Protein AF-A0A7S3NVJ6-F1 (afdb_monomer_l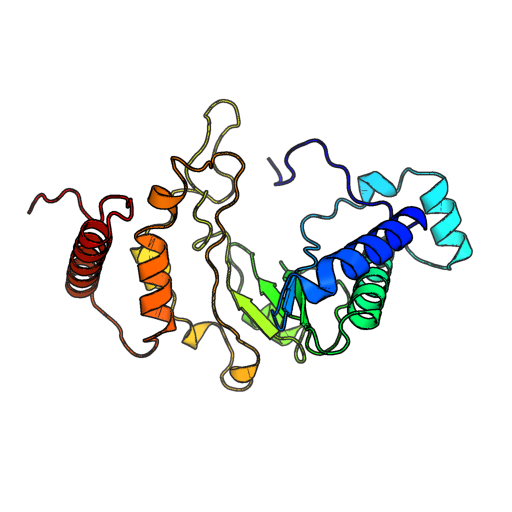ite)

pLDDT: mean 90.13, std 11.15, range [31.52, 98.56]

Foldseek 3Di:
DPPDDPPDDDDALLDCVSLVVLLVVLVVCVPVDPDLADEPELPDDDLVVRPPDPSNVVSCVVVVHDSLCSSLSSQVSSVVSNCVSVVRRAYEYEDDPDPHDDDFAHEYEYAAAPDACQVVCVSRVRYAYAYEYLLAQALQAQDDDPVVPHGPNHHGHALVSLLPDQVVVRYDPVRVVRYPFYDRDYDPPPDDPVCVLASCPPSVVSRVCCRVCSVDDDDPVRSLVVSVVVVVVCVVVVRDYHDSDPPDD

InterPro domains:
  IPR015883 Beta-hexosaminidase, catalytic domain [PF00728] (9-214)
  IPR017853 Glycoside hydrolase superfamily [SSF51445] (6-249)
  IPR025705 Beta-hexosaminidase [PR00738] (11-29)
  IPR025705 Beta-hexosaminidase [PR00738] (33-46)
  IPR025705 Beta-hexosaminidase [PR00738] (179-195)
  IPR025705 Beta-hexosaminidase [PR00738] (196-213)
  IPR025705 Beta-hexosaminidase [PTHR22600] (9-249)

Organism: Euplotes crassus (NCBI:txid5936)

Radius of gyration: 20.71 Å; chains: 1; bounding box: 48×40×61 Å

Sequence (249 aa):
ARGGAPPYAPVNPADERTYNFFTKYFSDLKDAFESDYWHLGGDEVSIGCVSGLKSTSKFLSEHNLQLNNLQDYYIGRERKILHGFRPDVRAGYWWRGNNNKYGEGDILQYWGGGGSVKRAMDSHPTNYFIYSPSGTYYLDCGYVNQYFGGSWCGGIHSWRDIYNIDPRTLHNPDKKEFFMGGELPLWSEMNNEFNMPLKLFPRGGALSFRYWNPEVNLNEAQLMEMMVKYQNRLKMYDIPSSRVTNRYC

Structure (mmCIF, N/CA/C/O backbone):
data_AF-A0A7S3NVJ6-F1
#
_entry.id   AF-A0A7S3NVJ6-F1
#
loop_
_atom_site.group_PDB
_atom_site.id
_atom_site.type_symbol
_atom_site.label_atom_id
_atom_site.label_alt_id
_atom_site.label_comp_id
_atom_site.label_asym_id
_atom_site.label_entity_id
_atom_site.label_seq_id
_atom_site.pdbx_PDB_ins_code
_atom_site.Cartn_x
_atom_site.Cartn_y
_atom_site.Cartn_z
_atom_site.occupancy
_atom_site.B_iso_or_equiv
_atom_site.auth_seq_id
_atom_site.auth_comp_id
_atom_site.auth_asym_id
_atom_site.auth_atom_id
_atom_site.pdbx_PDB_model_num
ATOM 1 N N . ALA A 1 1 ? -3.001 20.990 -2.069 1.00 31.52 1 ALA A N 1
ATOM 2 C CA . ALA A 1 1 ? -4.124 20.114 -1.695 1.00 31.52 1 ALA A CA 1
ATOM 3 C C . ALA A 1 1 ? -3.574 19.010 -0.797 1.00 31.52 1 ALA A C 1
ATOM 5 O O . ALA A 1 1 ? -2.596 18.388 -1.187 1.00 31.52 1 ALA A O 1
ATOM 6 N N . ARG A 1 2 ? -4.083 18.856 0.433 1.00 38.38 2 ARG A N 1
ATOM 7 C CA . ARG A 1 2 ? -3.811 17.661 1.256 1.00 38.38 2 ARG A CA 1
ATOM 8 C C . ARG A 1 2 ? -4.748 16.549 0.757 1.00 38.38 2 ARG A C 1
ATOM 10 O O . ARG A 1 2 ? -5.860 16.871 0.355 1.00 38.38 2 ARG A O 1
ATOM 17 N N . GLY A 1 3 ? -4.260 15.313 0.726 1.00 43.41 3 GLY A N 1
ATOM 18 C CA . GLY A 1 3 ? -4.656 14.220 -0.173 1.00 43.41 3 GLY A CA 1
ATOM 19 C C . GLY A 1 3 ? -6.068 13.643 -0.097 1.00 43.41 3 GLY A C 1
ATOM 20 O O . GLY A 1 3 ? -6.370 12.788 -0.915 1.00 43.41 3 GLY A O 1
ATOM 21 N N . GLY A 1 4 ? -6.975 14.117 0.759 1.00 54.22 4 GLY A N 1
ATOM 22 C CA . GLY A 1 4 ? -8.336 13.585 0.710 1.00 54.22 4 GLY A CA 1
ATOM 23 C C . GLY A 1 4 ? -9.122 14.198 -0.445 1.00 54.22 4 GLY A C 1
ATOM 24 O O . GLY A 1 4 ? -9.390 15.404 -0.464 1.00 54.22 4 GLY A O 1
ATOM 25 N N . ALA A 1 5 ? -9.493 13.384 -1.426 1.00 54.03 5 ALA A N 1
ATOM 26 C CA . ALA A 1 5 ? -10.473 13.780 -2.424 1.00 54.03 5 ALA A CA 1
ATOM 27 C C . ALA A 1 5 ? -11.847 13.940 -1.733 1.00 54.03 5 ALA A C 1
ATOM 29 O O . ALA A 1 5 ? -12.293 13.021 -1.046 1.00 54.03 5 ALA A O 1
ATOM 30 N N . PRO A 1 6 ? -12.526 15.096 -1.842 1.00 57.28 6 PRO A N 1
ATOM 31 C CA . PRO A 1 6 ? -13.857 15.263 -1.273 1.00 57.28 6 PRO A CA 1
ATOM 32 C C . PRO A 1 6 ? -14.894 14.353 -1.964 1.00 57.28 6 PRO A C 1
ATOM 34 O O . PRO A 1 6 ? -14.784 14.118 -3.169 1.00 57.28 6 PRO A O 1
ATOM 37 N N . PRO A 1 7 ? -15.946 13.916 -1.240 1.00 56.97 7 PRO A N 1
ATOM 38 C CA . PRO A 1 7 ? -16.268 14.276 0.144 1.00 56.97 7 PRO A CA 1
ATOM 39 C C . PRO A 1 7 ? -15.502 13.455 1.200 1.00 56.97 7 PRO A C 1
ATOM 41 O O . PRO A 1 7 ? -15.432 12.232 1.139 1.00 56.97 7 PRO A O 1
ATOM 44 N N . TYR A 1 8 ? -14.994 14.147 2.227 1.00 65.69 8 TYR A N 1
ATOM 45 C CA . TYR A 1 8 ? -14.376 13.535 3.407 1.00 65.69 8 TYR A CA 1
ATOM 46 C C . TYR A 1 8 ? -15.455 12.921 4.303 1.00 65.69 8 TYR A C 1
ATOM 48 O O . TYR A 1 8 ? -16.168 13.644 5.002 1.00 65.69 8 TYR A O 1
ATOM 56 N N . ALA A 1 9 ? -15.572 11.597 4.295 1.00 74.12 9 ALA A N 1
ATOM 57 C CA . ALA A 1 9 ? -16.560 10.875 5.090 1.00 74.12 9 ALA A CA 1
ATOM 58 C C . ALA A 1 9 ? -15.928 9.639 5.750 1.00 74.12 9 ALA A C 1
ATOM 60 O O . ALA A 1 9 ? -16.161 8.519 5.295 1.00 74.12 9 ALA A O 1
ATOM 61 N N . PRO A 1 10 ? -15.103 9.810 6.803 1.00 83.44 10 PRO A N 1
ATOM 62 C CA . PRO A 1 10 ? -14.624 8.660 7.554 1.00 83.44 10 PRO A CA 1
ATOM 63 C C . PRO A 1 10 ? -15.802 7.938 8.213 1.00 83.44 10 PRO A C 1
ATOM 65 O O . PRO A 1 10 ? -16.795 8.550 8.618 1.00 83.44 10 PRO A O 1
ATOM 68 N N . VAL A 1 11 ? -15.661 6.623 8.346 1.00 89.50 11 VAL A N 1
ATOM 69 C CA . VAL A 1 11 ? -16.594 5.780 9.093 1.00 89.50 11 VAL A CA 1
ATOM 70 C C . VAL A 1 11 ? -16.676 6.271 10.541 1.00 89.50 11 VAL A C 1
ATOM 72 O O . VAL A 1 11 ? -15.668 6.680 11.111 1.00 89.50 11 VAL A O 1
ATOM 75 N N . ASN A 1 12 ? -17.868 6.240 11.144 1.00 91.06 12 ASN A N 1
ATOM 76 C CA . ASN A 1 12 ? -18.069 6.649 12.533 1.00 91.06 12 ASN A CA 1
ATOM 77 C C . ASN A 1 12 ? -17.793 5.475 13.498 1.00 91.06 12 ASN A C 1
ATOM 79 O O . ASN A 1 12 ? -18.615 4.556 13.561 1.00 91.06 12 ASN A O 1
ATOM 83 N N . PRO A 1 13 ? -16.707 5.493 14.296 1.00 92.62 13 PRO A N 1
ATOM 84 C CA . PRO A 1 13 ? -16.392 4.389 15.207 1.00 92.62 13 PRO A CA 1
ATOM 85 C C . PRO A 1 13 ? -17.308 4.320 16.433 1.00 92.62 13 PRO A C 1
ATOM 87 O O . PRO A 1 13 ? -17.354 3.301 17.108 1.00 92.62 13 PRO A O 1
ATOM 90 N N . ALA A 1 14 ? -18.043 5.397 16.724 1.00 92.69 14 ALA A N 1
ATOM 91 C CA . ALA A 1 14 ? -18.995 5.457 17.831 1.00 92.69 14 ALA A CA 1
ATOM 92 C C . ALA A 1 14 ? -20.363 4.828 17.496 1.00 92.69 14 ALA A C 1
ATOM 94 O O . ALA A 1 14 ? -21.288 4.894 18.304 1.00 92.69 14 ALA A O 1
ATOM 95 N N . ASP A 1 15 ? -20.530 4.285 16.288 1.00 93.38 15 ASP A N 1
ATOM 96 C CA . ASP A 1 15 ? -21.794 3.744 15.797 1.00 93.38 15 ASP A CA 1
ATOM 97 C C . ASP A 1 15 ? -21.690 2.236 15.564 1.00 93.38 15 ASP A C 1
ATOM 99 O O . ASP A 1 15 ? -20.975 1.787 14.674 1.00 93.38 15 ASP A O 1
ATOM 103 N N . GLU A 1 16 ? -22.451 1.436 16.313 1.00 95.19 16 GLU A N 1
ATOM 104 C CA . GLU A 1 16 ? -22.443 -0.028 16.174 1.00 95.19 16 GLU A CA 1
ATOM 105 C C . GLU A 1 16 ? -22.884 -0.517 14.785 1.00 95.19 16 GLU A C 1
ATOM 107 O O . GLU A 1 16 ? -22.528 -1.623 14.373 1.00 95.19 16 GLU A O 1
ATOM 112 N N . ARG A 1 17 ? -23.594 0.310 14.003 1.00 96.06 17 ARG A N 1
ATOM 113 C CA . ARG A 1 17 ? -23.921 -0.015 12.605 1.00 96.06 17 ARG A CA 1
ATOM 114 C C . ARG A 1 17 ? -22.667 -0.201 11.750 1.00 96.06 17 ARG A C 1
ATOM 116 O O . ARG A 1 17 ? -22.693 -1.028 10.842 1.00 96.06 17 ARG A O 1
ATOM 123 N N . THR A 1 18 ? -21.575 0.493 12.077 1.00 95.38 18 THR A N 1
ATOM 124 C CA . THR A 1 18 ? -20.252 0.295 11.470 1.00 95.38 18 THR A CA 1
ATOM 125 C C . THR A 1 18 ? -19.791 -1.152 11.620 1.00 95.38 18 THR A C 1
ATOM 127 O O . THR A 1 18 ? -19.441 -1.815 10.648 1.00 95.38 18 THR A O 1
ATOM 130 N N . TYR A 1 19 ? -19.831 -1.680 12.840 1.00 97.94 19 TYR A N 1
ATOM 131 C CA . TYR A 1 19 ? -19.325 -3.017 13.138 1.00 97.94 19 TYR A CA 1
ATOM 132 C C . TYR A 1 19 ? -20.269 -4.119 12.649 1.00 97.94 19 TYR A C 1
ATOM 134 O O . TYR A 1 19 ? -19.809 -5.170 12.201 1.00 97.94 19 TYR A O 1
ATOM 142 N N . ASN A 1 20 ? -21.580 -3.865 12.642 1.00 98.25 20 ASN A N 1
ATOM 143 C CA . ASN A 1 20 ? -22.554 -4.753 12.002 1.00 98.25 20 ASN A CA 1
ATOM 144 C C . ASN A 1 20 ? -22.319 -4.855 10.490 1.00 98.25 20 ASN A C 1
ATOM 146 O O . ASN A 1 20 ? -22.395 -5.953 9.935 1.00 98.25 20 ASN A O 1
ATOM 150 N N . PHE A 1 21 ? -21.993 -3.736 9.831 1.00 97.94 21 PHE A N 1
ATOM 151 C CA . PHE A 1 21 ? -21.602 -3.740 8.424 1.00 97.94 21 PHE A CA 1
ATOM 152 C C . PHE A 1 21 ? -20.363 -4.611 8.202 1.00 97.94 21 PHE A C 1
ATOM 154 O O . PHE A 1 21 ? -20.433 -5.532 7.396 1.00 97.94 21 PHE A O 1
ATOM 161 N N . PHE A 1 22 ? -19.276 -4.398 8.953 1.00 98.06 22 PHE A N 1
ATOM 162 C CA . PHE A 1 22 ? -18.056 -5.203 8.799 1.00 98.06 22 PHE A CA 1
ATOM 163 C C . PHE A 1 22 ? -18.271 -6.683 9.102 1.00 98.06 22 PHE A C 1
ATOM 165 O O . PHE A 1 22 ? -17.742 -7.537 8.399 1.00 98.06 22 PHE A O 1
ATOM 172 N N . THR A 1 23 ? -19.097 -7.000 10.098 1.00 98.56 23 THR A N 1
ATOM 173 C CA . THR A 1 23 ? -19.452 -8.389 10.413 1.00 98.56 23 THR A CA 1
ATOM 174 C C . THR A 1 23 ? -20.115 -9.065 9.218 1.00 98.56 23 THR A C 1
ATOM 176 O O . THR A 1 23 ? -19.730 -10.170 8.846 1.00 98.56 23 THR A O 1
ATOM 179 N N . LYS A 1 24 ? -21.073 -8.389 8.574 1.00 98.25 24 LYS A N 1
ATOM 180 C CA . LYS A 1 24 ? -21.724 -8.915 7.372 1.00 98.25 24 LYS A CA 1
ATOM 181 C C . LYS A 1 24 ? -20.769 -8.961 6.175 1.00 98.25 24 LYS A C 1
ATOM 183 O O . LYS A 1 24 ? -20.687 -9.985 5.514 1.00 98.25 24 LYS A O 1
ATOM 188 N N . TYR A 1 25 ? -20.010 -7.893 5.947 1.00 97.25 25 TYR A N 1
ATOM 189 C CA . TYR A 1 25 ? -19.039 -7.788 4.859 1.00 97.25 25 TYR A CA 1
ATOM 190 C C . TYR A 1 25 ? -18.005 -8.922 4.893 1.00 97.25 25 TYR A C 1
ATOM 192 O O . TYR A 1 25 ? -17.821 -9.616 3.895 1.00 97.25 25 TYR A O 1
ATOM 200 N N . PHE A 1 26 ? -17.370 -9.166 6.044 1.00 97.62 26 PHE A N 1
ATOM 201 C CA . PHE A 1 26 ? -16.407 -10.260 6.177 1.00 97.62 26 PHE A CA 1
ATOM 202 C C . PHE A 1 26 ? -17.081 -11.630 6.135 1.00 97.62 26 PHE A C 1
ATOM 204 O O . PHE A 1 26 ? -16.521 -12.548 5.546 1.00 97.62 26 PHE A O 1
ATOM 211 N N . SER A 1 27 ? -18.291 -11.779 6.682 1.00 97.25 27 SER A N 1
ATOM 212 C CA . SER A 1 27 ? -19.058 -13.021 6.537 1.00 97.25 27 SER A CA 1
ATOM 213 C C . SER A 1 27 ? -19.326 -13.371 5.070 1.00 97.25 27 SER A C 1
ATOM 215 O O . SER A 1 27 ? -19.232 -14.542 4.711 1.00 97.25 27 SER A O 1
ATOM 217 N N . ASP A 1 28 ? -19.654 -12.377 4.242 1.00 97.19 28 ASP A N 1
ATOM 218 C CA . ASP A 1 28 ? -19.994 -12.570 2.829 1.00 97.19 28 ASP A CA 1
ATOM 219 C C . ASP A 1 28 ? -18.744 -12.835 1.965 1.00 97.19 28 ASP A C 1
ATOM 221 O O . ASP A 1 28 ? -18.822 -13.553 0.970 1.00 97.19 28 ASP A O 1
ATOM 225 N N . LEU A 1 29 ? -17.584 -12.278 2.337 1.00 96.00 29 LEU A N 1
ATOM 226 C CA . LEU A 1 29 ? -16.368 -12.318 1.513 1.00 96.00 29 LEU A CA 1
ATOM 227 C C . LEU A 1 29 ? -15.262 -13.254 2.016 1.00 96.00 29 LEU A C 1
ATOM 229 O O . LEU A 1 29 ? -14.287 -13.456 1.292 1.00 96.00 29 LEU A O 1
ATOM 233 N N . LYS A 1 30 ? -15.379 -13.836 3.216 1.00 94.44 30 LYS A N 1
ATOM 234 C CA . LYS A 1 30 ? -14.333 -14.691 3.819 1.00 94.44 30 LYS A CA 1
ATOM 235 C C . LYS A 1 30 ? -13.865 -15.840 2.918 1.00 94.44 30 LYS A C 1
ATOM 237 O O . LYS A 1 30 ? -12.707 -16.233 3.024 1.00 94.44 30 LYS A O 1
ATOM 242 N N . ASP A 1 31 ? -14.744 -16.345 2.051 1.00 94.44 31 ASP A N 1
ATOM 243 C CA . ASP A 1 31 ? -14.483 -17.478 1.155 1.00 94.44 31 ASP A CA 1
ATOM 244 C C . ASP A 1 31 ? -14.230 -17.025 -0.296 1.00 94.44 31 ASP A C 1
ATOM 246 O O . ASP A 1 31 ? -13.838 -17.827 -1.137 1.00 94.44 31 ASP A O 1
ATOM 250 N N . ALA A 1 32 ? -14.433 -15.737 -0.606 1.00 95.25 32 ALA A N 1
ATOM 251 C CA . ALA A 1 32 ? -14.201 -15.183 -1.941 1.00 95.25 32 ALA A CA 1
ATOM 252 C C . ALA A 1 32 ? -12.710 -14.934 -2.229 1.00 95.25 32 ALA A C 1
ATOM 254 O O . ALA A 1 32 ? -12.315 -14.837 -3.391 1.00 95.25 32 ALA A O 1
ATOM 255 N N . PHE A 1 33 ? -11.888 -14.821 -1.181 1.00 92.19 33 PHE A N 1
ATOM 256 C CA . PHE A 1 33 ? -10.456 -14.559 -1.286 1.00 92.19 33 PHE A CA 1
ATOM 257 C C . PHE A 1 33 ? -9.644 -15.624 -0.542 1.00 92.19 33 PHE A C 1
ATOM 259 O O . PHE A 1 33 ? -9.782 -15.821 0.666 1.00 92.19 33 PHE A O 1
ATOM 266 N N . GLU A 1 34 ? -8.737 -16.278 -1.262 1.00 91.50 34 GLU A N 1
ATOM 267 C CA . GLU A 1 34 ? -7.829 -17.295 -0.711 1.00 91.50 34 GLU A CA 1
ATOM 268 C C . GLU A 1 34 ? -6.568 -16.690 -0.069 1.00 91.50 34 GLU A C 1
ATOM 270 O O . GLU A 1 34 ? -5.774 -17.409 0.520 1.00 91.50 34 GLU A O 1
ATOM 275 N N . SER A 1 35 ? -6.393 -15.368 -0.149 1.00 93.94 35 SER A N 1
ATOM 276 C CA . SER A 1 35 ? -5.214 -14.659 0.360 1.00 93.94 35 SER A CA 1
ATOM 277 C C . SER A 1 35 ? -4.972 -14.878 1.861 1.00 93.94 35 SER A C 1
ATOM 279 O O . SER A 1 35 ? -5.896 -14.804 2.675 1.00 93.94 35 SER A O 1
ATOM 281 N N . ASP A 1 36 ? -3.700 -15.035 2.235 1.00 93.88 36 ASP A N 1
ATOM 282 C CA . ASP A 1 36 ? -3.232 -15.088 3.630 1.00 93.88 36 ASP A CA 1
ATOM 283 C C . ASP A 1 36 ? -3.151 -13.701 4.296 1.00 93.88 36 ASP A C 1
ATOM 285 O O . ASP A 1 36 ? -2.779 -13.576 5.467 1.00 93.88 36 ASP A O 1
ATOM 289 N N . TYR A 1 37 ? -3.491 -12.641 3.560 1.00 95.00 37 TYR A N 1
ATOM 290 C CA . TYR A 1 37 ? -3.556 -11.274 4.064 1.00 95.00 37 TYR A CA 1
ATOM 291 C C . TYR A 1 37 ? -4.829 -10.552 3.612 1.00 95.00 37 TYR A C 1
ATOM 293 O O . TYR A 1 37 ? -5.331 -10.770 2.508 1.00 95.00 37 TYR A O 1
ATOM 301 N N . TRP A 1 38 ? -5.315 -9.643 4.458 1.00 97.50 38 TRP A N 1
ATOM 302 C CA . TRP A 1 38 ? -6.462 -8.779 4.193 1.00 97.50 38 TRP A CA 1
ATOM 303 C C . TRP A 1 38 ? -6.108 -7.331 4.525 1.00 97.50 38 TRP A C 1
ATOM 305 O O . TRP A 1 38 ? -5.848 -7.001 5.681 1.00 97.50 38 TRP A O 1
ATOM 315 N N . HIS A 1 39 ? -6.097 -6.450 3.526 1.00 97.62 39 HIS A N 1
ATOM 316 C CA . HIS A 1 39 ? -5.765 -5.043 3.740 1.00 97.62 39 HIS A CA 1
ATOM 317 C C . HIS A 1 39 ? -6.998 -4.263 4.231 1.00 97.62 39 HIS A C 1
ATOM 319 O O . HIS A 1 39 ? -8.012 -4.204 3.542 1.00 97.62 39 HIS A O 1
ATOM 325 N N . LEU A 1 40 ? -6.911 -3.667 5.421 1.00 96.94 40 LEU A N 1
ATOM 326 C CA . LEU A 1 40 ? -7.969 -2.900 6.094 1.00 96.94 40 LEU A CA 1
ATOM 327 C C . LEU A 1 40 ? -7.843 -1.379 5.883 1.00 96.94 40 LEU A C 1
ATOM 329 O O . LEU A 1 40 ? -8.698 -0.608 6.307 1.00 96.94 40 LEU A O 1
ATOM 333 N N . GLY A 1 41 ? -6.793 -0.920 5.196 1.00 95.06 41 GLY A N 1
ATOM 334 C CA . GLY A 1 41 ? -6.627 0.495 4.852 1.00 95.06 41 GLY A CA 1
ATOM 335 C C . GLY A 1 41 ? -6.067 1.297 6.025 1.00 95.06 41 GLY A C 1
ATOM 336 O O . GLY A 1 41 ? -4.939 1.053 6.446 1.00 95.06 41 GLY A O 1
ATOM 337 N N . GLY A 1 42 ? -6.829 2.260 6.546 1.00 90.88 42 GLY A N 1
ATOM 338 C CA . GLY A 1 42 ? -6.445 3.042 7.730 1.00 90.88 42 GLY A CA 1
ATOM 339 C C . GLY A 1 42 ? -5.562 4.270 7.460 1.00 90.88 42 GLY A C 1
ATOM 340 O O . GLY A 1 42 ? -4.949 4.800 8.392 1.00 90.88 42 GLY A O 1
ATOM 341 N N . ASP A 1 43 ? -5.495 4.743 6.217 1.00 90.94 43 ASP A N 1
ATOM 342 C CA . ASP A 1 43 ? -4.824 5.981 5.820 1.00 90.94 43 ASP A CA 1
ATOM 343 C C . ASP A 1 43 ? -5.694 7.238 5.990 1.00 90.94 43 ASP A C 1
ATOM 345 O O . ASP A 1 43 ? -6.916 7.187 6.065 1.00 90.94 43 ASP A O 1
ATOM 349 N N . GLU A 1 44 ? -5.017 8.388 6.097 1.00 85.94 44 GLU A N 1
ATOM 350 C CA . GLU A 1 44 ? -5.584 9.747 6.004 1.00 85.94 44 GLU A CA 1
ATOM 351 C C . GLU A 1 44 ? -6.850 10.046 6.839 1.00 85.94 44 GLU A C 1
ATOM 353 O O . GLU A 1 44 ? -7.657 10.914 6.497 1.00 85.94 44 GLU A O 1
ATOM 358 N N . VAL A 1 45 ? -7.006 9.390 7.994 1.00 84.88 45 VAL A N 1
ATOM 359 C CA . VAL A 1 45 ? -8.171 9.587 8.868 1.00 84.88 45 VAL A CA 1
ATOM 360 C C . VAL A 1 45 ? -8.205 11.007 9.444 1.00 84.88 45 VAL A C 1
ATOM 362 O O . VAL A 1 45 ? -7.421 11.387 10.316 1.00 84.88 45 VAL A O 1
ATOM 365 N N . SER A 1 46 ? -9.186 11.793 8.999 1.00 83.12 46 SER A N 1
ATOM 366 C CA . SER A 1 46 ? -9.506 13.102 9.572 1.00 83.12 46 SER A CA 1
ATOM 367 C C . SER A 1 46 ? -10.484 12.951 10.739 1.00 83.12 46 SER A C 1
ATOM 369 O O . SER A 1 46 ? -11.704 12.980 10.568 1.00 83.12 46 SER A O 1
ATOM 371 N N . ILE A 1 47 ? -9.952 12.820 11.957 1.00 79.19 47 ILE A N 1
ATOM 372 C CA . ILE A 1 47 ? -10.763 12.661 13.180 1.00 79.19 47 ILE A CA 1
ATOM 373 C C . ILE A 1 47 ? -11.708 13.862 13.410 1.00 79.19 47 ILE A C 1
ATOM 375 O O . ILE A 1 47 ? -12.783 13.709 13.993 1.00 79.19 47 ILE A O 1
ATOM 379 N N . GLY A 1 48 ? -11.368 15.046 12.883 1.00 77.88 48 GLY A N 1
ATOM 380 C CA . GLY A 1 48 ? -12.216 16.241 12.947 1.00 77.88 48 GLY A CA 1
ATOM 381 C C . GLY A 1 48 ? -13.614 16.057 12.336 1.00 77.88 48 GLY A C 1
ATOM 382 O O . GLY A 1 48 ? -14.572 16.680 12.789 1.00 77.88 48 GLY A O 1
ATOM 383 N N . CYS A 1 49 ? -13.761 15.168 11.348 1.00 79.50 49 CYS A N 1
ATOM 384 C CA . CYS A 1 49 ? -15.051 14.888 10.712 1.00 79.50 49 CYS A CA 1
ATOM 385 C C . CYS A 1 49 ? -16.042 14.190 11.659 1.00 79.50 49 CYS A C 1
ATOM 387 O O . CYS A 1 49 ? -17.249 14.375 11.525 1.00 79.50 49 CYS A O 1
ATOM 389 N N . VAL A 1 50 ? -15.545 13.410 12.627 1.00 83.00 50 VAL A N 1
ATOM 390 C CA . VAL A 1 50 ? -16.379 12.673 13.594 1.00 83.00 50 VAL A CA 1
ATOM 391 C C . VAL A 1 50 ? -16.384 13.303 14.983 1.00 83.00 50 VAL A C 1
ATOM 393 O O . VAL A 1 50 ? -17.289 13.024 15.768 1.00 83.00 50 VAL A O 1
ATOM 396 N N . SER A 1 51 ? -15.419 14.175 15.298 1.00 83.19 51 SER A N 1
ATOM 397 C CA . SER A 1 51 ? -15.289 14.789 16.625 1.00 83.19 51 SER A CA 1
ATOM 398 C C . SER A 1 51 ? -16.439 15.734 16.979 1.00 83.19 51 SER A C 1
ATOM 400 O O . SER A 1 51 ? -16.724 15.927 18.156 1.00 83.19 51 SER A O 1
ATOM 402 N N . GLY A 1 52 ? -17.099 16.327 15.978 1.00 83.81 52 GLY A N 1
ATOM 403 C CA . GLY A 1 52 ? -18.235 17.236 16.175 1.00 83.81 52 GLY A CA 1
ATOM 404 C C . GLY A 1 52 ? -19.582 16.543 16.418 1.00 83.81 52 GLY A C 1
ATOM 405 O O . GLY A 1 52 ? -20.574 17.213 16.703 1.00 83.81 52 GLY A O 1
ATOM 406 N N . LEU A 1 53 ? -19.653 15.214 16.292 1.00 88.00 53 LEU A N 1
ATOM 407 C CA . LEU A 1 53 ? -20.905 14.473 16.436 1.00 88.00 53 LEU A CA 1
ATOM 408 C C . LEU A 1 53 ? -21.245 14.253 17.916 1.00 88.00 53 LEU A C 1
ATOM 410 O O . LEU A 1 53 ? -20.432 13.733 18.680 1.00 88.00 53 LEU A O 1
ATOM 414 N N . LYS A 1 54 ? -22.497 14.538 18.306 1.00 90.81 54 LYS A N 1
ATOM 415 C CA . LYS A 1 54 ? -22.999 14.271 19.672 1.00 90.81 54 LYS A CA 1
ATOM 416 C C . LYS A 1 54 ? -22.843 12.800 20.075 1.00 90.81 54 LYS A C 1
ATOM 418 O O . LYS A 1 54 ? -22.542 12.510 21.230 1.00 90.81 54 LYS A O 1
ATOM 423 N N . SER A 1 55 ? -23.032 11.884 19.122 1.00 90.44 55 SER A N 1
ATOM 424 C CA . SER A 1 55 ? -22.822 10.445 19.317 1.00 90.44 55 SER A CA 1
ATOM 425 C C . SER A 1 55 ? -21.385 10.129 19.717 1.00 90.44 55 SER A C 1
ATOM 427 O O . SER A 1 55 ? -21.174 9.326 20.617 1.00 90.44 55 SER A O 1
ATOM 429 N N . THR A 1 56 ? -20.407 10.795 19.099 1.00 92.44 56 THR A N 1
ATOM 430 C CA . THR A 1 56 ? -18.987 10.567 19.373 1.00 92.44 56 THR A CA 1
ATOM 431 C C . THR A 1 56 ? -18.628 11.052 20.769 1.00 92.44 56 THR A C 1
ATOM 433 O O . THR A 1 56 ? -18.015 10.308 21.524 1.00 92.44 56 THR A O 1
ATOM 436 N N . SER A 1 57 ? -19.064 12.251 21.172 1.00 91.94 57 SER A N 1
ATOM 437 C CA . SER A 1 57 ? -18.804 12.751 22.532 1.00 91.94 57 SER A CA 1
ATOM 438 C C . SER A 1 57 ? -19.415 11.851 23.609 1.00 91.94 57 SER A C 1
ATOM 440 O O . SER A 1 57 ? -18.758 11.558 24.606 1.00 91.94 57 SER A O 1
ATOM 442 N N . LYS A 1 58 ? -20.654 11.383 23.394 1.00 94.19 58 LYS A N 1
ATOM 443 C CA . LYS A 1 58 ? -21.320 10.440 24.301 1.00 94.19 58 LYS A CA 1
ATOM 444 C C . LYS A 1 58 ? -20.532 9.131 24.407 1.00 94.19 58 LYS A C 1
ATOM 446 O O . LYS A 1 58 ? -20.199 8.711 25.509 1.00 94.19 58 LYS A O 1
ATOM 451 N N . PHE A 1 59 ? -20.178 8.548 23.266 1.00 95.12 59 PHE A N 1
ATOM 452 C CA . PHE A 1 59 ? -19.431 7.298 23.191 1.00 95.12 59 PHE A CA 1
ATOM 453 C C . PHE A 1 59 ? -18.068 7.380 23.892 1.00 95.12 59 PHE A C 1
ATOM 455 O O . PHE A 1 59 ? -17.727 6.508 24.687 1.00 95.12 59 PHE A O 1
ATOM 462 N N . LEU A 1 60 ? -17.306 8.454 23.655 1.00 94.50 60 LEU A N 1
ATOM 463 C CA . LEU A 1 60 ? -16.016 8.677 24.315 1.00 94.50 60 LEU A CA 1
ATOM 464 C C . LEU A 1 60 ? -16.161 8.711 25.846 1.00 94.50 60 LEU A C 1
ATOM 466 O O . LEU A 1 60 ? -15.357 8.100 26.547 1.00 94.50 60 LEU A O 1
ATOM 470 N N . SER A 1 61 ? -17.211 9.364 26.361 1.00 94.50 61 SER A N 1
ATOM 471 C CA . SER A 1 61 ? -17.498 9.406 27.800 1.00 94.50 61 SER A CA 1
ATOM 472 C C . SER A 1 61 ? -17.898 8.040 28.364 1.00 94.50 61 SER A C 1
ATOM 474 O O . SER A 1 61 ? -17.435 7.677 29.440 1.00 94.50 61 SER A O 1
ATOM 476 N N . GLU A 1 62 ? -18.756 7.292 27.668 1.00 95.44 62 GLU A N 1
ATOM 477 C CA . GLU A 1 62 ? -19.253 5.984 28.126 1.00 95.44 62 GLU A CA 1
ATOM 478 C C . GLU A 1 62 ? -18.155 4.911 28.134 1.00 95.44 62 GLU A C 1
ATOM 480 O O . GLU A 1 62 ? -18.145 4.041 29.003 1.00 95.44 62 GLU A O 1
ATOM 485 N N . HIS A 1 63 ? -17.202 4.997 27.204 1.00 93.44 63 HIS A N 1
ATOM 486 C CA . HIS A 1 63 ? -16.095 4.046 27.078 1.00 93.44 63 HIS A CA 1
ATOM 487 C C . HIS A 1 63 ? -14.781 4.519 27.718 1.00 93.44 63 HIS A C 1
ATOM 489 O O . HIS A 1 63 ? -13.780 3.809 27.626 1.00 93.44 63 HIS A O 1
ATOM 495 N N . ASN A 1 64 ? -14.768 5.691 28.367 1.00 94.38 64 ASN A N 1
ATOM 496 C CA . ASN A 1 64 ? -13.562 6.321 28.920 1.00 94.38 64 ASN A CA 1
ATOM 497 C C . ASN A 1 64 ? -12.414 6.408 27.889 1.00 94.38 64 ASN A C 1
ATOM 499 O O . ASN A 1 64 ? -11.256 6.102 28.179 1.00 94.38 64 ASN A O 1
ATOM 503 N N . LEU A 1 65 ? -12.755 6.787 26.654 1.00 93.19 65 LEU A N 1
ATOM 504 C CA . LEU A 1 65 ? -11.830 6.900 25.530 1.00 93.19 65 LEU A CA 1
ATOM 505 C C . LEU A 1 65 ? -11.507 8.362 25.239 1.00 93.19 65 LEU A C 1
ATOM 507 O O . LEU A 1 65 ? -12.361 9.243 25.311 1.00 93.19 65 LEU A O 1
ATOM 511 N N . GLN A 1 66 ? -10.265 8.609 24.840 1.00 91.31 66 GLN A N 1
ATOM 512 C CA . GLN A 1 66 ? -9.842 9.900 24.313 1.00 91.31 66 GLN A CA 1
ATOM 513 C C . GLN A 1 66 ? -10.019 9.927 22.792 1.00 91.31 66 GLN A C 1
ATOM 515 O O . GLN A 1 66 ? -9.910 8.901 22.118 1.00 91.31 66 GLN A O 1
ATOM 520 N N . LEU A 1 67 ? -10.267 11.113 22.232 1.00 88.88 67 LEU A N 1
ATOM 521 C CA . LEU A 1 67 ? -10.518 11.284 20.797 1.00 88.88 67 LEU A CA 1
ATOM 522 C C . LEU A 1 67 ? -9.361 10.761 19.922 1.00 88.88 67 LEU A C 1
ATOM 524 O O . LEU A 1 67 ? -9.596 10.172 18.872 1.00 88.88 67 LEU A O 1
ATOM 528 N N . ASN A 1 68 ? -8.116 10.935 20.369 1.00 87.38 68 ASN A N 1
ATOM 529 C CA . ASN A 1 68 ? -6.919 10.425 19.691 1.00 87.38 68 ASN A CA 1
ATOM 530 C C . ASN A 1 68 ? -6.816 8.889 19.700 1.00 87.38 68 ASN A C 1
ATOM 532 O O . ASN A 1 68 ? -6.134 8.336 18.847 1.00 87.38 68 ASN A O 1
ATOM 536 N N . ASN A 1 69 ? -7.497 8.200 20.619 1.00 90.75 69 ASN A N 1
ATOM 537 C CA . ASN A 1 69 ? -7.555 6.738 20.668 1.00 90.75 69 ASN A CA 1
ATOM 538 C C . ASN A 1 69 ? -8.764 6.163 19.919 1.00 90.75 69 ASN A C 1
ATOM 540 O O . ASN A 1 69 ? -8.935 4.947 19.871 1.00 90.75 69 ASN A O 1
ATOM 544 N N . LEU A 1 70 ? -9.608 7.008 19.321 1.00 91.56 70 LEU A N 1
ATOM 545 C CA . LEU A 1 70 ? -10.798 6.549 18.608 1.00 91.56 70 LEU A CA 1
ATOM 546 C C . LEU A 1 70 ? -10.441 5.717 17.365 1.00 91.56 70 LEU A C 1
ATOM 548 O O . LEU A 1 70 ? -11.132 4.748 17.058 1.00 91.56 70 LEU A O 1
ATOM 552 N N . GLN A 1 71 ? -9.342 6.055 16.683 1.00 92.00 71 GLN A N 1
ATOM 553 C CA . GLN A 1 71 ? -8.843 5.267 15.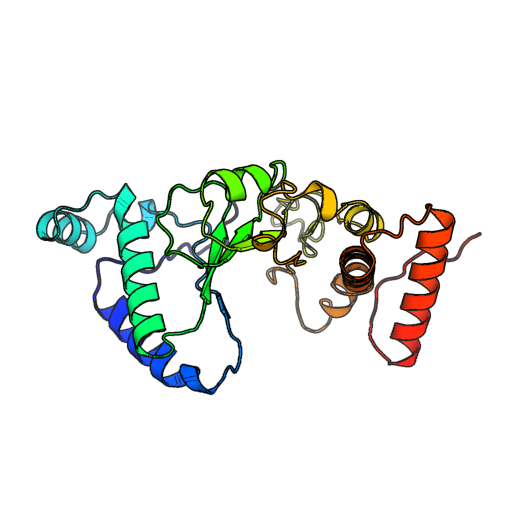555 1.00 92.00 71 GLN A CA 1
ATOM 554 C C . GLN A 1 71 ? -8.281 3.910 16.011 1.00 92.00 71 GLN A C 1
ATOM 556 O O . GLN A 1 71 ? -8.581 2.901 15.381 1.00 92.00 71 GLN A O 1
ATOM 561 N N . ASP A 1 72 ? -7.555 3.855 17.133 1.00 93.88 72 ASP A N 1
ATOM 562 C CA . ASP A 1 72 ? -7.094 2.586 17.721 1.00 93.88 72 ASP A CA 1
ATOM 563 C C . ASP A 1 72 ? -8.271 1.677 18.089 1.00 93.88 72 ASP A C 1
ATOM 565 O O . ASP A 1 72 ? -8.248 0.474 17.829 1.00 93.88 72 ASP A O 1
ATOM 569 N N . TYR A 1 73 ? -9.321 2.258 18.681 1.00 94.56 73 TYR A N 1
ATOM 570 C CA . TYR A 1 73 ? -10.546 1.534 19.007 1.00 94.56 73 TYR A CA 1
ATOM 571 C C . TYR A 1 73 ? -11.197 0.945 17.748 1.00 94.56 73 TYR A C 1
ATOM 573 O O . TYR A 1 73 ? -11.563 -0.232 17.733 1.00 94.56 73 TYR A O 1
ATOM 581 N N . TYR A 1 74 ? -11.300 1.747 16.684 1.00 95.19 74 TYR A N 1
ATOM 582 C CA . TYR A 1 74 ? -11.813 1.306 15.390 1.00 95.19 74 TYR A CA 1
ATOM 583 C C . TYR A 1 74 ? -11.004 0.137 14.816 1.00 95.19 74 TYR A C 1
ATOM 585 O O . TYR A 1 74 ? -11.582 -0.921 14.567 1.00 95.19 74 TYR A O 1
ATOM 593 N N . ILE A 1 75 ? -9.683 0.306 14.683 1.00 96.00 75 ILE A N 1
ATOM 594 C CA . ILE A 1 75 ? -8.764 -0.700 14.130 1.00 96.00 75 ILE A CA 1
ATOM 595 C C . ILE A 1 75 ? -8.869 -2.003 14.925 1.00 96.00 75 ILE A C 1
ATOM 597 O O . ILE A 1 75 ? -9.042 -3.076 14.351 1.00 96.00 75 ILE A O 1
ATOM 601 N N . GLY A 1 76 ? -8.838 -1.924 16.259 1.00 96.94 76 GLY A N 1
ATOM 602 C CA . GLY A 1 76 ? -8.936 -3.102 17.118 1.00 96.94 76 GLY A CA 1
ATOM 603 C C . GLY A 1 76 ? -10.265 -3.850 16.964 1.00 96.94 76 GLY A C 1
ATOM 604 O O . GLY A 1 76 ? -10.283 -5.083 16.950 1.00 96.94 76 GLY A O 1
ATOM 605 N N . ARG A 1 77 ? -11.383 -3.127 16.826 1.00 97.44 77 ARG A N 1
ATOM 606 C CA . ARG A 1 77 ? -12.713 -3.721 16.620 1.00 97.44 77 ARG A CA 1
ATOM 607 C C . ARG A 1 77 ? -12.842 -4.363 15.242 1.00 97.44 77 ARG A C 1
ATOM 609 O O . ARG A 1 77 ? -13.275 -5.509 15.171 1.00 97.44 77 ARG A O 1
ATOM 616 N N . GLU A 1 78 ? -12.447 -3.668 14.180 1.00 97.94 78 GLU A N 1
ATOM 617 C CA . GLU A 1 78 ? -12.478 -4.181 12.804 1.00 97.94 78 GLU A CA 1
ATOM 618 C C . GLU A 1 78 ? -11.600 -5.431 12.658 1.00 97.94 78 GLU A C 1
ATOM 620 O O . GLU A 1 78 ? -12.081 -6.475 12.213 1.00 97.94 78 GLU A O 1
ATOM 625 N N . ARG A 1 79 ? -10.359 -5.375 13.157 1.00 97.94 79 ARG A N 1
ATOM 626 C CA . ARG A 1 79 ? -9.432 -6.514 13.188 1.00 97.94 79 ARG A CA 1
ATOM 627 C C . ARG A 1 79 ? -10.013 -7.711 13.936 1.00 97.94 79 ARG A C 1
ATOM 629 O O . ARG A 1 79 ? -9.925 -8.838 13.460 1.00 97.94 79 ARG A O 1
ATOM 636 N N . LYS A 1 80 ? -10.634 -7.485 15.100 1.00 98.19 80 LYS A N 1
ATOM 637 C CA . LYS A 1 80 ? -11.269 -8.560 15.878 1.00 98.19 80 LYS A CA 1
ATOM 638 C C . LYS A 1 80 ? -12.403 -9.232 15.102 1.00 98.19 80 LYS A C 1
ATOM 640 O O . LYS A 1 80 ? -12.558 -10.445 15.205 1.00 98.19 80 LYS A O 1
ATOM 645 N N . ILE A 1 81 ? -13.194 -8.465 14.352 1.00 98.50 81 ILE A N 1
ATOM 646 C CA . ILE A 1 81 ? -14.269 -9.015 13.516 1.00 98.50 81 ILE A CA 1
ATOM 647 C C . ILE A 1 81 ? -13.670 -9.852 12.383 1.00 98.50 81 ILE A C 1
ATOM 649 O O . ILE A 1 81 ? -14.081 -10.998 12.219 1.00 98.50 81 ILE A O 1
ATOM 653 N N . LEU A 1 82 ? -12.672 -9.327 11.661 1.00 98.00 82 LEU A N 1
ATOM 654 C CA . LEU A 1 82 ? -11.960 -10.061 10.608 1.00 98.00 82 LEU A CA 1
ATOM 655 C C . LEU A 1 82 ? -11.436 -11.410 11.126 1.00 98.00 82 LEU A C 1
ATOM 657 O O . LEU A 1 82 ? -11.737 -12.456 10.552 1.00 98.00 82 LEU A O 1
ATOM 661 N N . HIS A 1 83 ? -10.718 -11.404 12.252 1.00 97.75 83 HIS A N 1
ATOM 662 C CA . HIS A 1 83 ? -10.154 -12.617 12.859 1.00 97.75 83 HIS A CA 1
ATOM 663 C C . HIS A 1 83 ? -11.200 -13.568 13.442 1.00 97.75 83 HIS A C 1
ATOM 665 O O . HIS A 1 83 ? -10.916 -14.751 13.602 1.00 97.75 83 HIS A O 1
ATOM 671 N N . GLY A 1 84 ? -12.424 -13.100 13.695 1.00 97.94 84 GLY A N 1
ATOM 672 C CA . GLY A 1 84 ? -13.552 -13.974 14.015 1.00 97.94 84 GLY A CA 1
ATOM 673 C C . GLY A 1 84 ? -13.983 -14.863 12.842 1.00 97.94 84 GLY A C 1
ATOM 674 O O . GLY A 1 84 ? -14.484 -15.961 13.070 1.00 97.94 84 GLY A O 1
ATOM 675 N N . PHE A 1 85 ? -13.768 -14.417 11.599 1.00 97.31 85 PHE A N 1
ATOM 676 C CA . PHE A 1 85 ? -14.090 -15.179 10.386 1.00 97.31 85 PHE A CA 1
ATOM 677 C C . PHE A 1 85 ? -12.875 -15.864 9.755 1.00 97.31 85 PHE A C 1
ATOM 679 O O . PHE A 1 85 ? -13.012 -16.950 9.196 1.00 97.31 85 PHE A O 1
ATOM 686 N N . ARG A 1 86 ? -11.699 -15.237 9.829 1.00 96.75 86 ARG A N 1
ATOM 687 C CA . ARG A 1 86 ? -10.433 -15.720 9.260 1.00 96.75 86 ARG A CA 1
ATOM 688 C C . ARG A 1 86 ? -9.317 -15.576 10.310 1.00 96.75 86 ARG A C 1
ATOM 690 O O . ARG A 1 86 ? -8.595 -14.585 10.271 1.00 96.75 86 ARG A O 1
ATOM 697 N N . PRO A 1 87 ? -9.173 -16.515 11.262 1.00 95.50 87 PRO A N 1
ATOM 698 C CA . PRO A 1 87 ? -8.244 -16.375 12.392 1.00 95.50 87 PRO A CA 1
ATOM 699 C C . PRO A 1 87 ? -6.770 -16.220 11.998 1.00 95.50 87 PRO A C 1
ATOM 701 O O . PRO A 1 87 ? -6.041 -15.483 12.654 1.00 95.50 87 PRO A O 1
ATOM 704 N N . ASP A 1 88 ? -6.353 -16.875 10.911 1.00 94.88 88 ASP A N 1
ATOM 705 C CA . ASP A 1 88 ? -4.944 -16.942 10.495 1.00 94.88 88 ASP A CA 1
ATOM 706 C C . ASP A 1 88 ? -4.540 -15.848 9.489 1.00 94.88 88 ASP A C 1
ATOM 708 O O . ASP A 1 88 ? -3.376 -15.755 9.098 1.00 94.88 88 ASP A O 1
ATOM 712 N N . VAL A 1 89 ? -5.486 -15.008 9.046 1.00 96.56 89 VAL A N 1
ATOM 713 C CA . VAL A 1 89 ? -5.203 -13.972 8.042 1.00 96.56 89 VAL A CA 1
ATOM 714 C C . VAL A 1 89 ? -4.432 -12.810 8.670 1.00 96.56 89 VAL A C 1
ATOM 716 O O . VAL A 1 89 ? -4.788 -12.309 9.738 1.00 96.56 89 VAL A O 1
ATOM 719 N N . ARG A 1 90 ? -3.392 -12.315 8.000 1.00 97.31 90 ARG A N 1
ATOM 720 C CA . ARG A 1 90 ? -2.689 -11.100 8.440 1.00 97.31 90 ARG A CA 1
ATOM 721 C C . ARG A 1 90 ? -3.492 -9.859 8.056 1.00 97.31 90 ARG A C 1
ATOM 723 O O . ARG A 1 90 ? -3.840 -9.690 6.889 1.00 97.31 90 ARG A O 1
ATOM 730 N N . ALA A 1 91 ? -3.759 -8.972 9.010 1.00 98.19 91 ALA A N 1
ATOM 731 C CA . ALA A 1 91 ? -4.382 -7.684 8.715 1.00 98.19 91 ALA A CA 1
ATOM 732 C C . ALA A 1 91 ? -3.331 -6.701 8.174 1.00 98.19 91 ALA A C 1
ATOM 734 O O . ALA A 1 91 ? -2.247 -6.595 8.743 1.00 98.19 91 ALA A O 1
ATOM 735 N N . GLY A 1 92 ? -3.636 -6.001 7.081 1.00 97.88 92 GLY A N 1
ATOM 736 C CA . GLY A 1 92 ? -2.755 -5.017 6.448 1.00 97.88 92 GLY A CA 1
ATOM 737 C C . GLY A 1 92 ? -3.246 -3.582 6.625 1.00 97.88 92 GLY A C 1
ATOM 738 O O . GLY A 1 92 ? -4.448 -3.340 6.558 1.00 97.88 92 GLY A O 1
ATOM 739 N N . TYR A 1 93 ? -2.337 -2.628 6.817 1.00 97.44 93 TYR A N 1
ATOM 740 C CA . TYR A 1 93 ? -2.676 -1.214 6.983 1.00 97.44 93 TYR A CA 1
ATOM 741 C C . TYR A 1 93 ? -1.690 -0.300 6.270 1.00 97.44 93 TYR A C 1
ATOM 743 O O . TYR A 1 93 ? -0.483 -0.546 6.250 1.00 97.44 93 TYR A O 1
ATOM 751 N N . TRP A 1 94 ? -2.188 0.833 5.791 1.00 95.88 94 TRP A N 1
ATOM 752 C CA . TRP A 1 94 ? -1.350 1.928 5.336 1.00 95.88 94 TRP A CA 1
ATOM 753 C C . TRP A 1 94 ? -0.653 2.603 6.516 1.00 95.88 94 TRP A C 1
ATOM 755 O O . TRP A 1 94 ? -1.277 3.015 7.496 1.00 95.88 94 TRP A O 1
ATOM 765 N N . TRP A 1 95 ? 0.655 2.813 6.391 1.00 93.81 95 TRP A N 1
ATOM 766 C CA . TRP A 1 95 ? 1.453 3.443 7.434 1.00 93.81 95 TRP A CA 1
ATOM 767 C C . TRP A 1 95 ? 2.366 4.542 6.881 1.00 93.81 95 TRP A C 1
ATOM 769 O O . TRP A 1 95 ? 3.085 4.380 5.892 1.00 93.81 95 TRP A O 1
ATOM 779 N N . ARG A 1 96 ? 2.371 5.694 7.559 1.00 89.69 96 ARG A N 1
ATOM 780 C CA . ARG A 1 96 ? 3.228 6.850 7.235 1.00 89.69 96 ARG A CA 1
ATOM 781 C C . ARG A 1 96 ? 3.739 7.555 8.498 1.00 89.69 96 ARG A C 1
ATOM 783 O O . ARG A 1 96 ? 3.835 8.778 8.535 1.00 89.69 96 ARG A O 1
ATOM 790 N N . GLY A 1 97 ? 4.051 6.794 9.547 1.00 87.25 97 GLY A N 1
ATOM 791 C CA . GLY A 1 97 ? 4.470 7.354 10.839 1.00 87.25 97 GLY A CA 1
ATOM 792 C C . GLY A 1 97 ? 3.315 7.763 11.751 1.00 87.25 97 GLY A C 1
ATOM 793 O O . GLY A 1 97 ? 3.487 8.662 12.568 1.00 87.25 97 GLY A O 1
ATOM 794 N N . ASN A 1 98 ? 2.137 7.153 11.585 1.00 86.25 98 ASN A N 1
ATOM 795 C CA . ASN A 1 98 ? 1.063 7.284 12.568 1.00 86.25 98 ASN A CA 1
ATOM 796 C C . ASN A 1 98 ? 1.400 6.454 13.824 1.00 86.25 98 ASN A C 1
ATOM 798 O O . ASN A 1 98 ? 2.210 5.530 13.764 1.00 86.25 98 ASN A O 1
ATOM 802 N N . ASN A 1 99 ? 0.774 6.795 14.951 1.00 85.25 99 ASN A N 1
ATOM 803 C CA . ASN A 1 99 ? 1.000 6.141 16.246 1.00 85.25 99 ASN A CA 1
ATOM 804 C C . ASN A 1 99 ? -0.117 5.145 16.595 1.00 85.25 99 ASN A C 1
ATOM 806 O O . ASN A 1 99 ? -0.386 4.917 17.775 1.00 85.25 99 ASN A O 1
ATOM 810 N N . ASN A 1 100 ? -0.799 4.605 15.581 1.00 90.62 100 ASN A N 1
ATOM 811 C CA . ASN A 1 100 ? -1.879 3.657 15.812 1.00 90.62 100 ASN A CA 1
ATOM 812 C C . ASN A 1 100 ? -1.333 2.342 16.383 1.00 90.62 100 ASN A C 1
ATOM 814 O O . ASN A 1 100 ? -0.193 1.946 16.117 1.00 90.62 100 ASN A O 1
ATOM 818 N N . LYS A 1 101 ? -2.170 1.643 17.143 1.00 92.75 101 LYS A N 1
ATOM 819 C CA . LYS A 1 101 ? -1.865 0.322 17.694 1.00 92.75 101 LYS A CA 1
ATOM 820 C C . LYS A 1 101 ? -2.285 -0.769 16.718 1.00 92.75 101 LYS A C 1
ATOM 822 O O . LYS A 1 101 ? -3.472 -0.952 16.457 1.00 92.75 101 LYS A O 1
ATOM 827 N N . TYR A 1 102 ? -1.302 -1.521 16.240 1.00 95.44 102 TYR A N 1
ATOM 828 C CA . TYR A 1 102 ? -1.495 -2.679 15.370 1.00 95.44 102 TYR A CA 1
ATOM 829 C C . TYR A 1 102 ? -1.272 -3.974 16.150 1.00 95.44 102 TYR A C 1
ATOM 831 O O . TYR A 1 102 ? -0.586 -3.980 17.175 1.00 95.44 102 TYR A O 1
ATOM 839 N N . GLY A 1 103 ? -1.877 -5.065 15.689 1.00 95.56 103 GLY A N 1
ATOM 840 C CA . GLY A 1 103 ? -1.648 -6.380 16.265 1.00 95.56 103 GLY A CA 1
ATOM 841 C C . GLY A 1 103 ? -0.296 -6.953 15.852 1.00 95.56 103 GLY A C 1
ATOM 842 O O . GLY A 1 103 ? 0.279 -6.576 14.830 1.00 95.56 103 GLY A O 1
ATOM 843 N N . GLU A 1 104 ? 0.206 -7.890 16.650 1.00 95.62 104 GLU A N 1
ATOM 844 C CA . GLU A 1 104 ? 1.399 -8.662 16.307 1.00 95.62 104 GLU A CA 1
ATOM 845 C C . GLU A 1 104 ? 1.198 -9.403 14.977 1.00 95.62 104 GLU A C 1
ATOM 847 O O . GLU A 1 104 ? 0.129 -9.968 14.735 1.00 95.62 104 GLU A O 1
ATOM 852 N N . GLY A 1 105 ? 2.209 -9.376 14.106 1.00 95.88 105 GLY A N 1
ATOM 853 C CA . GLY A 1 105 ? 2.163 -10.027 12.797 1.00 95.88 105 GLY A CA 1
ATOM 854 C C . GLY A 1 105 ? 1.312 -9.318 11.736 1.00 95.88 105 GLY A C 1
ATOM 855 O O . GLY A 1 105 ? 1.273 -9.791 10.599 1.00 95.88 105 GLY A O 1
ATOM 856 N N . ASP A 1 106 ? 0.668 -8.191 12.058 1.00 97.69 106 ASP A N 1
ATOM 857 C CA . ASP A 1 106 ? -0.015 -7.360 11.060 1.00 97.69 106 ASP A CA 1
ATOM 858 C C . ASP A 1 106 ? 1.006 -6.773 10.058 1.00 97.69 106 ASP A C 1
ATOM 860 O O . ASP A 1 106 ? 2.193 -6.615 10.371 1.00 97.69 106 ASP A O 1
ATOM 864 N N . ILE A 1 107 ? 0.546 -6.439 8.851 1.00 97.88 107 ILE A N 1
ATOM 865 C CA . ILE A 1 107 ? 1.352 -5.891 7.754 1.00 97.88 107 ILE A CA 1
ATOM 866 C C . ILE A 1 107 ? 1.179 -4.370 7.706 1.00 97.88 107 ILE A C 1
ATOM 868 O O . ILE A 1 107 ? 0.061 -3.862 7.679 1.00 97.88 107 ILE A O 1
ATOM 872 N N . LEU A 1 108 ? 2.283 -3.632 7.640 1.00 96.75 108 LEU A N 1
ATOM 873 C CA . LEU A 1 108 ? 2.311 -2.179 7.517 1.00 96.75 108 LEU A CA 1
ATOM 874 C C . LEU A 1 108 ? 2.885 -1.781 6.154 1.00 96.75 108 LEU A C 1
ATOM 876 O O . LEU A 1 108 ? 4.082 -1.918 5.888 1.00 96.75 108 LEU A O 1
ATOM 880 N N . GLN A 1 109 ? 2.030 -1.260 5.279 1.00 96.88 109 GLN A N 1
ATOM 881 C CA . GLN A 1 109 ? 2.409 -0.772 3.960 1.00 96.88 109 GLN A CA 1
ATOM 882 C C . GLN A 1 109 ? 2.883 0.684 4.052 1.00 96.88 109 GLN A C 1
ATOM 884 O O . GLN A 1 109 ? 2.102 1.621 4.242 1.00 96.88 109 GLN A O 1
ATOM 889 N N . TYR A 1 110 ? 4.199 0.880 3.953 1.00 95.06 110 TYR A N 1
ATOM 890 C CA . TYR A 1 110 ? 4.845 2.183 4.055 1.00 95.06 110 TYR A CA 1
ATOM 891 C C . TYR A 1 110 ? 4.646 3.012 2.791 1.00 95.06 110 TYR A C 1
ATOM 893 O O . TYR A 1 110 ? 5.158 2.636 1.737 1.00 95.06 110 TYR A O 1
ATOM 901 N N . TRP A 1 111 ? 4.035 4.194 2.911 1.00 93.56 111 TRP A N 1
ATOM 902 C CA . TRP A 1 111 ? 3.783 5.056 1.748 1.00 93.56 111 TRP A CA 1
ATOM 903 C C . TRP A 1 111 ? 4.389 6.469 1.782 1.00 93.56 111 TRP A C 1
ATOM 905 O O . TRP A 1 111 ? 4.122 7.318 0.926 1.00 93.56 111 TRP A O 1
ATOM 915 N N . GLY A 1 112 ? 5.269 6.760 2.739 1.00 81.44 112 GLY A N 1
ATOM 916 C CA . GLY A 1 112 ? 5.839 8.104 2.901 1.00 81.44 112 GLY A CA 1
ATOM 917 C C . GLY A 1 112 ? 6.923 8.500 1.884 1.00 81.44 112 GLY A C 1
ATOM 918 O O . GLY A 1 112 ? 7.856 7.751 1.620 1.00 81.44 112 GLY A O 1
ATOM 919 N N . GLY A 1 113 ? 6.848 9.731 1.368 1.00 68.94 113 GLY A N 1
ATOM 920 C CA . GLY A 1 113 ? 7.744 10.287 0.338 1.00 68.94 113 GLY A CA 1
ATOM 921 C C . GLY A 1 113 ? 9.023 10.972 0.843 1.00 68.94 113 GLY A C 1
ATOM 922 O O . GLY A 1 113 ? 9.259 12.129 0.516 1.00 68.94 113 GLY A O 1
ATOM 923 N N . GLY A 1 114 ? 9.842 10.286 1.648 1.00 60.69 114 GLY A N 1
ATOM 924 C CA . GLY A 1 114 ? 11.164 10.805 2.062 1.00 60.69 114 GLY A CA 1
ATOM 925 C C . GLY A 1 114 ? 11.746 10.204 3.345 1.00 60.69 114 GLY A C 1
ATOM 926 O O . GLY A 1 114 ? 12.787 10.646 3.826 1.00 60.69 114 GLY A O 1
ATOM 927 N N . GLY A 1 115 ? 11.067 9.222 3.945 1.00 62.59 115 GLY A N 1
ATOM 928 C CA . GLY A 1 115 ? 11.547 8.495 5.116 1.00 62.59 115 GLY A CA 1
ATOM 929 C C . GLY A 1 115 ? 12.057 7.099 4.777 1.00 62.59 115 GLY A C 1
ATOM 930 O O . GLY A 1 115 ? 11.839 6.580 3.687 1.00 62.59 115 GLY A O 1
ATOM 931 N N . SER A 1 116 ? 12.727 6.481 5.747 1.00 74.56 116 SER A N 1
ATOM 932 C CA . SER A 1 116 ? 13.151 5.088 5.643 1.00 74.56 116 SER A CA 1
ATOM 933 C C . SER A 1 116 ? 12.102 4.186 6.282 1.00 74.56 116 SER A C 1
ATOM 935 O O . SER A 1 116 ? 11.723 4.413 7.434 1.00 74.56 116 SER A O 1
ATOM 937 N N . VAL A 1 117 ? 11.678 3.146 5.559 1.00 86.12 117 VAL A N 1
ATOM 938 C CA . VAL A 1 117 ? 10.838 2.066 6.102 1.00 86.12 117 VAL A CA 1
ATOM 939 C C . VAL A 1 117 ? 11.483 1.407 7.325 1.00 86.12 117 VAL A C 1
ATOM 941 O O . VAL A 1 117 ? 10.761 0.965 8.207 1.00 86.12 117 VAL A O 1
ATOM 944 N N . LYS A 1 118 ? 12.812 1.499 7.492 1.00 88.75 118 LYS A N 1
ATOM 945 C CA . LYS A 1 118 ? 13.526 1.104 8.720 1.00 88.75 118 LYS A CA 1
ATOM 946 C C . LYS A 1 118 ? 12.924 1.695 9.989 1.00 88.75 118 LYS A C 1
ATOM 948 O O . LYS A 1 118 ? 12.767 0.979 10.963 1.00 88.75 118 LYS A O 1
ATOM 953 N N . ARG A 1 119 ? 12.500 2.966 9.971 1.00 85.06 119 ARG A N 1
ATOM 954 C CA . ARG A 1 119 ? 11.837 3.564 11.143 1.00 85.06 119 ARG A CA 1
ATOM 955 C C . ARG A 1 119 ? 10.515 2.876 11.464 1.00 85.06 119 ARG A C 1
ATOM 957 O O . ARG A 1 119 ? 10.206 2.702 12.633 1.00 85.06 119 ARG A O 1
ATOM 964 N N . ALA A 1 120 ? 9.762 2.472 10.441 1.00 85.88 120 ALA A N 1
ATOM 965 C CA . ALA A 1 120 ? 8.554 1.674 10.628 1.00 85.88 120 ALA A CA 1
ATOM 966 C C . ALA A 1 120 ? 8.902 0.339 11.303 1.00 85.88 120 ALA A C 1
ATOM 968 O O . ALA A 1 120 ? 8.290 -0.018 12.303 1.00 85.88 120 ALA A O 1
ATOM 969 N N . MET A 1 121 ? 9.955 -0.327 10.816 1.00 90.81 121 MET A N 1
ATOM 970 C CA . MET A 1 121 ? 10.477 -1.585 11.369 1.00 90.81 121 MET A CA 1
ATOM 971 C C . MET A 1 121 ? 11.018 -1.447 12.795 1.00 90.81 121 MET A C 1
ATOM 973 O O . MET A 1 121 ? 11.008 -2.405 13.566 1.00 90.81 121 MET A O 1
ATOM 977 N N . ASP A 1 122 ? 11.518 -0.272 13.166 1.00 89.75 122 ASP A N 1
ATOM 978 C CA . ASP A 1 122 ? 11.989 0.023 14.520 1.00 89.75 122 ASP A CA 1
ATOM 979 C C . ASP A 1 122 ? 10.838 0.307 15.482 1.00 89.75 122 ASP A C 1
ATOM 981 O O . ASP A 1 122 ? 10.862 -0.175 16.612 1.00 89.75 122 ASP A O 1
ATOM 985 N N . SER A 1 123 ? 9.811 1.028 15.035 1.00 89.88 123 SER A N 1
ATOM 986 C CA . SER A 1 123 ? 8.624 1.323 15.844 1.00 89.88 123 SER A CA 1
ATOM 987 C C . SER A 1 123 ? 7.659 0.141 15.975 1.00 89.88 123 SER A C 1
ATOM 989 O O . SER A 1 123 ? 6.908 0.084 16.945 1.00 89.88 123 SER A O 1
ATOM 991 N N . HIS A 1 124 ? 7.689 -0.802 15.033 1.00 92.88 124 HIS A N 1
ATOM 992 C CA . HIS A 1 124 ? 6.781 -1.949 14.972 1.00 92.88 124 HIS A CA 1
ATOM 993 C C . HIS A 1 124 ? 7.569 -3.257 14.741 1.00 92.88 124 HIS A C 1
ATOM 995 O O . HIS A 1 124 ? 7.480 -3.863 13.675 1.00 92.88 124 HIS A O 1
ATOM 1001 N N . PRO A 1 125 ? 8.385 -3.696 15.719 1.00 92.94 125 PRO A N 1
ATOM 1002 C CA . PRO A 1 125 ? 9.373 -4.764 15.524 1.00 92.94 125 PRO A CA 1
ATOM 1003 C C . PRO A 1 125 ? 8.777 -6.161 15.315 1.00 92.94 125 PRO A C 1
ATOM 1005 O O . PRO A 1 125 ? 9.508 -7.068 14.939 1.00 92.94 125 PRO A O 1
ATOM 1008 N N . THR A 1 126 ? 7.482 -6.343 15.570 1.00 95.12 126 THR A N 1
ATOM 1009 C CA . THR A 1 126 ? 6.775 -7.620 15.406 1.00 95.12 126 THR A CA 1
ATOM 1010 C C . THR A 1 126 ? 5.825 -7.628 14.206 1.00 95.12 126 THR A C 1
ATOM 1012 O O . THR A 1 126 ? 5.016 -8.543 14.048 1.00 95.12 126 THR A O 1
ATOM 1015 N N . ASN A 1 127 ? 5.891 -6.593 13.368 1.00 96.50 127 ASN A N 1
ATOM 1016 C CA . ASN A 1 127 ? 5.046 -6.426 12.193 1.00 96.50 127 ASN A CA 1
ATOM 1017 C C . ASN A 1 127 ? 5.825 -6.696 10.910 1.00 96.50 127 ASN A C 1
ATOM 1019 O O . ASN A 1 127 ? 7.050 -6.631 10.882 1.00 96.50 127 ASN A O 1
ATOM 1023 N N . TYR A 1 128 ? 5.094 -6.975 9.837 1.00 97.12 128 TYR A N 1
ATOM 1024 C CA . TYR A 1 128 ? 5.654 -7.119 8.499 1.00 97.12 128 TYR A CA 1
ATOM 1025 C C . TYR A 1 128 ? 5.509 -5.820 7.705 1.00 97.12 128 TYR A C 1
ATOM 1027 O O . TYR A 1 128 ? 4.658 -4.992 8.020 1.00 97.12 128 TYR A O 1
ATOM 1035 N N . PHE A 1 129 ? 6.312 -5.633 6.656 1.00 95.94 129 PHE A N 1
ATOM 1036 C CA . PHE A 1 129 ? 6.386 -4.367 5.928 1.00 95.94 129 PHE A CA 1
ATOM 1037 C C . PHE A 1 129 ? 6.368 -4.540 4.416 1.00 95.94 129 PHE A C 1
ATOM 1039 O O . PHE A 1 129 ? 7.144 -5.319 3.862 1.00 95.94 129 PHE A O 1
ATOM 1046 N N . ILE A 1 130 ? 5.545 -3.727 3.757 1.00 96.19 130 ILE A N 1
ATOM 1047 C CA . ILE A 1 130 ? 5.534 -3.546 2.301 1.00 96.19 130 ILE A CA 1
ATOM 1048 C C . ILE A 1 130 ? 5.994 -2.118 1.999 1.00 96.19 130 ILE A C 1
ATOM 1050 O O . ILE A 1 130 ? 5.554 -1.166 2.642 1.00 96.19 130 ILE A O 1
ATOM 1054 N N . TYR A 1 131 ? 6.899 -1.951 1.038 1.00 95.94 131 TYR A N 1
ATOM 1055 C CA . TYR A 1 131 ? 7.439 -0.649 0.652 1.00 95.94 131 TYR A CA 1
ATOM 1056 C C . TYR A 1 131 ? 6.734 -0.066 -0.576 1.00 95.94 131 TYR A C 1
ATOM 1058 O O . TYR A 1 131 ? 6.841 -0.599 -1.679 1.00 95.94 131 TYR A O 1
ATOM 1066 N N . SER A 1 132 ? 6.068 1.073 -0.397 1.00 96.25 132 SER A N 1
ATOM 1067 C CA . SER A 1 132 ? 5.315 1.778 -1.442 1.00 96.25 132 SER A CA 1
ATOM 1068 C C . SER A 1 132 ? 5.494 3.301 -1.345 1.00 96.25 132 SER A C 1
ATOM 1070 O O . SER A 1 132 ? 4.511 4.021 -1.241 1.00 96.25 132 SER A O 1
ATOM 1072 N N . PRO A 1 133 ? 6.719 3.860 -1.334 1.00 93.94 133 PRO A N 1
ATOM 1073 C CA . PRO A 1 133 ? 6.933 5.290 -1.112 1.00 93.94 133 PRO A CA 1
ATOM 1074 C C . PRO A 1 133 ? 6.269 6.156 -2.192 1.00 93.94 133 PRO A C 1
ATOM 1076 O O . PRO A 1 133 ? 6.567 6.035 -3.382 1.00 93.94 133 PRO A O 1
ATOM 1079 N N . SER A 1 134 ? 5.470 7.135 -1.770 1.00 91.94 134 SER A N 1
ATOM 1080 C CA . SER A 1 134 ? 4.849 8.114 -2.678 1.00 91.94 134 SER A CA 1
ATOM 1081 C C . SER A 1 134 ? 5.830 8.965 -3.482 1.00 91.94 134 SER A C 1
ATOM 1083 O O . SER A 1 134 ? 5.443 9.522 -4.496 1.00 91.94 134 SER A O 1
ATOM 1085 N N . GLY A 1 135 ? 7.097 9.059 -3.071 1.00 90.50 135 GLY A N 1
ATOM 1086 C CA . GLY A 1 135 ? 8.118 9.808 -3.813 1.00 90.50 135 GLY A CA 1
ATOM 1087 C C . GLY A 1 135 ? 8.739 9.053 -4.993 1.00 90.50 135 GLY A C 1
ATOM 1088 O O . GLY A 1 135 ? 9.597 9.618 -5.673 1.00 90.50 135 GLY A O 1
ATOM 1089 N N . THR A 1 136 ? 8.406 7.772 -5.204 1.00 92.56 136 THR A N 1
ATOM 1090 C CA . THR A 1 136 ? 9.017 6.975 -6.289 1.00 92.56 136 THR A CA 1
ATOM 1091 C C . THR A 1 136 ? 8.127 5.860 -6.842 1.00 92.56 136 THR A C 1
ATOM 1093 O O . THR A 1 136 ? 8.238 5.532 -8.019 1.00 92.56 136 THR A O 1
ATOM 1096 N N . TYR A 1 137 ? 7.262 5.238 -6.036 1.00 95.12 137 TYR A N 1
ATOM 1097 C CA . TYR A 1 137 ? 6.512 4.035 -6.443 1.00 95.12 137 TYR A CA 1
ATOM 1098 C C . TYR A 1 137 ? 5.075 4.309 -6.901 1.00 95.12 137 TYR A C 1
ATOM 1100 O O . TYR A 1 137 ? 4.446 3.421 -7.469 1.00 95.12 137 TYR A O 1
ATOM 1108 N N . TYR A 1 138 ? 4.558 5.521 -6.701 1.00 95.31 138 TYR A N 1
ATOM 1109 C CA . TYR A 1 138 ? 3.185 5.869 -7.071 1.00 95.31 138 TYR A CA 1
ATOM 1110 C C . TYR A 1 138 ? 3.070 6.130 -8.582 1.00 95.31 138 TYR A C 1
ATOM 1112 O O . TYR A 1 138 ? 3.642 7.069 -9.137 1.00 95.31 138 TYR A O 1
ATOM 1120 N N . LEU A 1 139 ? 2.349 5.264 -9.288 1.00 95.88 139 LEU A N 1
ATOM 1121 C CA . LEU A 1 139 ? 2.302 5.258 -10.752 1.00 95.88 139 LEU A CA 1
ATOM 11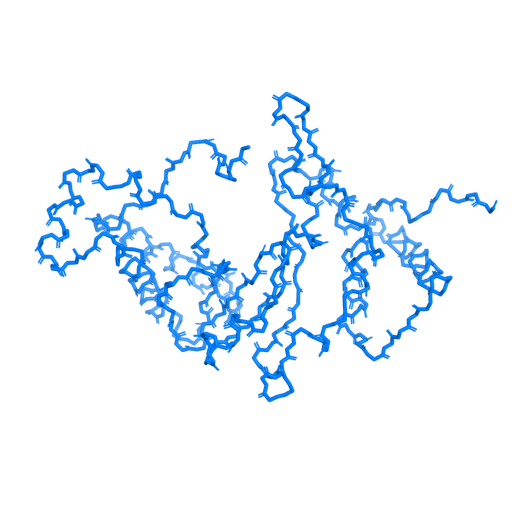22 C C . LEU A 1 139 ? 1.360 6.313 -11.343 1.00 95.88 139 LEU A C 1
ATOM 1124 O O . LEU A 1 139 ? 1.459 6.616 -12.538 1.00 95.88 139 LEU A O 1
ATOM 1128 N N . ASP A 1 140 ? 0.471 6.864 -10.526 1.00 92.38 140 ASP A N 1
ATOM 1129 C CA . ASP A 1 140 ? -0.468 7.942 -10.835 1.00 92.38 140 ASP A CA 1
ATOM 1130 C C . ASP A 1 140 ? 0.183 9.337 -10.850 1.00 92.38 140 ASP A C 1
ATOM 1132 O O . ASP A 1 140 ? -0.325 10.233 -11.531 1.00 92.38 140 ASP A O 1
ATOM 1136 N N . CYS A 1 141 ? 1.342 9.503 -10.204 1.00 91.44 141 CYS A N 1
ATOM 1137 C CA . CYS A 1 141 ? 2.043 10.782 -10.108 1.00 91.44 141 CYS A CA 1
ATOM 1138 C C . CYS A 1 141 ? 2.429 11.365 -11.470 1.00 91.44 141 CYS A C 1
ATOM 1140 O O . CYS A 1 141 ? 2.795 10.662 -12.415 1.00 91.44 141 CYS A O 1
ATOM 1142 N N . GLY A 1 142 ? 2.362 12.692 -11.559 1.00 89.38 142 GLY A N 1
ATOM 1143 C CA . GLY A 1 142 ? 2.685 13.464 -12.758 1.00 89.38 142 GLY A CA 1
ATOM 1144 C C . GLY A 1 142 ? 1.550 13.552 -13.781 1.00 89.38 142 GLY A C 1
ATOM 1145 O O . GLY A 1 142 ? 1.667 14.314 -14.738 1.00 89.38 142 GLY A O 1
ATOM 1146 N N . TYR A 1 143 ? 0.438 12.841 -13.571 1.00 83.25 143 TYR A N 1
ATOM 1147 C CA . TYR A 1 143 ? -0.738 12.882 -14.439 1.00 83.25 143 TYR A CA 1
ATOM 1148 C C . TYR A 1 143 ? -1.869 13.656 -13.759 1.00 83.25 143 TYR A C 1
ATOM 1150 O O . TYR A 1 143 ? -2.674 13.082 -13.033 1.00 83.25 143 TYR A O 1
ATOM 1158 N N . VAL A 1 144 ? -1.943 14.965 -14.000 1.00 74.06 144 VAL A N 1
ATOM 1159 C CA . VAL A 1 144 ? -3.005 15.819 -13.449 1.00 74.06 144 VAL A CA 1
ATOM 1160 C C . VAL A 1 144 ? -3.866 16.445 -14.523 1.00 74.06 144 VAL A C 1
ATOM 1162 O O . VAL A 1 144 ? -3.400 16.804 -15.603 1.00 74.06 144 VAL A O 1
ATOM 1165 N N . ASN A 1 145 ? -5.135 16.630 -14.179 1.00 64.62 145 ASN A N 1
ATOM 1166 C CA . ASN A 1 145 ? -5.972 17.600 -14.850 1.00 64.62 145 ASN A CA 1
ATOM 1167 C C . ASN A 1 145 ? -5.621 18.995 -14.300 1.00 64.62 145 ASN A C 1
ATOM 1169 O O . ASN A 1 145 ? -5.736 19.231 -13.099 1.00 64.62 145 ASN A O 1
ATOM 1173 N N . GLN A 1 146 ? -5.204 19.908 -15.181 1.00 59.84 146 GLN A N 1
ATOM 1174 C CA . GLN A 1 146 ? -4.746 21.261 -14.834 1.00 59.84 146 GLN A CA 1
ATOM 1175 C C . GLN A 1 146 ? -5.779 22.059 -14.018 1.00 59.84 146 GLN A C 1
ATOM 1177 O O . GLN A 1 146 ? -5.400 22.941 -13.251 1.00 59.84 146 GLN A O 1
ATOM 1182 N N . TYR A 1 147 ? -7.067 21.709 -14.114 1.00 60.91 147 TYR A N 1
ATOM 1183 C CA . TYR A 1 147 ? -8.130 22.297 -13.294 1.00 60.91 147 TYR A CA 1
ATOM 1184 C C . TYR A 1 147 ? -7.994 22.008 -11.787 1.00 60.91 147 TYR A C 1
ATOM 1186 O O . TYR A 1 147 ? -8.489 22.789 -10.979 1.00 60.91 147 TYR A O 1
ATOM 1194 N N . PHE A 1 148 ? -7.303 20.933 -11.392 1.00 63.09 148 PHE A N 1
ATOM 1195 C CA . PHE A 1 148 ? -7.091 20.544 -9.990 1.00 63.09 148 PHE A CA 1
ATOM 1196 C C . PHE A 1 148 ? -5.665 20.840 -9.482 1.00 63.09 148 PHE A C 1
ATOM 1198 O O . PHE A 1 148 ? -5.298 20.431 -8.380 1.00 63.09 148 PHE A O 1
ATOM 1205 N N . GLY A 1 149 ? -4.867 21.590 -10.252 1.00 69.88 149 GLY A N 1
ATOM 1206 C CA . GLY A 1 149 ? -3.491 21.949 -9.906 1.00 69.88 149 GLY A CA 1
ATOM 1207 C C . GLY A 1 149 ? -2.455 20.892 -10.308 1.00 69.88 149 GLY A C 1
ATOM 1208 O O . GLY A 1 149 ? -2.618 20.188 -11.300 1.00 69.88 149 GLY A O 1
ATOM 1209 N N . GLY A 1 150 ? -1.343 20.841 -9.567 1.00 76.50 150 GLY A N 1
ATOM 1210 C CA . GLY A 1 150 ? -0.224 19.919 -9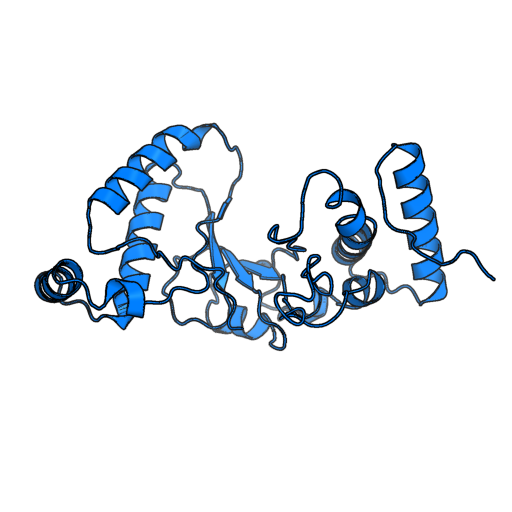.799 1.00 76.50 150 GLY A CA 1
ATOM 1211 C C . GLY A 1 150 ? -0.376 18.574 -9.081 1.00 76.50 150 GLY A C 1
ATOM 1212 O O . GLY A 1 150 ? -1.137 18.451 -8.123 1.00 76.50 150 GLY A O 1
ATOM 1213 N N . SER A 1 151 ? 0.383 17.569 -9.525 1.00 83.81 151 SER A N 1
ATOM 1214 C CA . SER A 1 151 ? 0.446 16.254 -8.870 1.00 83.81 151 SER A CA 1
ATOM 1215 C C . SER A 1 151 ? 1.060 16.394 -7.478 1.00 83.81 151 SER A C 1
ATOM 1217 O O . SER A 1 151 ? 2.163 16.927 -7.336 1.00 83.81 151 SER A O 1
ATOM 1219 N N . TRP A 1 152 ? 0.361 15.917 -6.445 1.00 84.69 152 TRP A N 1
ATOM 1220 C CA . TRP A 1 152 ? 0.781 16.083 -5.048 1.00 84.69 152 TRP A CA 1
ATOM 1221 C C . TRP A 1 152 ? 2.069 15.317 -4.709 1.00 84.69 152 TRP A C 1
ATOM 1223 O O . TRP A 1 152 ? 2.803 15.722 -3.810 1.00 84.69 152 TRP A O 1
ATOM 1233 N N . CYS A 1 153 ? 2.356 14.247 -5.447 1.00 86.88 153 CYS A N 1
ATOM 1234 C CA . CYS A 1 153 ? 3.540 13.400 -5.308 1.00 86.88 153 CYS A CA 1
ATOM 1235 C C . CYS A 1 153 ? 4.646 13.728 -6.331 1.00 86.88 153 CYS A C 1
ATOM 1237 O O . CYS A 1 153 ? 5.599 12.973 -6.500 1.00 86.88 153 CYS A O 1
ATOM 1239 N N . GLY A 1 154 ? 4.561 14.886 -6.996 1.00 87.38 154 GLY A N 1
ATOM 1240 C CA . GLY A 1 154 ? 5.575 15.343 -7.947 1.00 87.38 154 GLY A CA 1
ATOM 1241 C C . GLY A 1 154 ? 5.369 14.804 -9.364 1.00 87.38 154 GLY A C 1
ATOM 1242 O O . GLY A 1 154 ? 4.239 14.554 -9.786 1.00 87.38 154 GLY A O 1
ATOM 1243 N N . GLY A 1 155 ? 6.459 14.714 -10.129 1.00 89.75 155 GLY A N 1
ATOM 1244 C CA . GLY A 1 155 ? 6.441 14.300 -11.536 1.00 89.75 155 GLY A CA 1
ATOM 1245 C C . GLY A 1 155 ? 6.238 12.797 -11.743 1.00 89.75 155 GLY A C 1
ATOM 1246 O O . GLY A 1 155 ? 6.074 12.033 -10.797 1.00 89.75 155 GLY A O 1
ATOM 1247 N N . ILE A 1 156 ? 6.276 12.371 -13.006 1.00 91.62 156 ILE A N 1
ATOM 1248 C CA . ILE A 1 156 ? 6.214 10.950 -13.365 1.00 91.62 156 ILE A CA 1
ATOM 1249 C C . ILE A 1 156 ? 7.455 10.242 -12.813 1.00 91.62 156 ILE A C 1
ATOM 1251 O O . ILE A 1 156 ? 8.577 10.613 -13.153 1.00 91.62 156 ILE A O 1
ATOM 1255 N N . HIS A 1 157 ? 7.254 9.185 -12.028 1.00 93.12 157 HIS A N 1
ATOM 1256 C CA . HIS A 1 157 ? 8.337 8.288 -11.630 1.00 93.12 157 HIS A CA 1
ATOM 1257 C C . HIS A 1 157 ? 8.640 7.303 -12.759 1.00 93.12 157 HIS A C 1
ATOM 1259 O O . HIS A 1 157 ? 7.750 6.582 -13.234 1.00 93.12 157 HIS A O 1
ATOM 1265 N N . SER A 1 158 ? 9.888 7.306 -13.220 1.00 94.44 158 SER A N 1
ATOM 1266 C CA . SER A 1 158 ? 10.333 6.479 -14.337 1.00 94.44 158 SER A CA 1
ATOM 1267 C C . SER A 1 158 ? 10.626 5.043 -13.895 1.00 94.44 158 SER A C 1
ATOM 1269 O O . SER A 1 158 ? 10.857 4.755 -12.721 1.00 94.44 158 SER A O 1
ATOM 1271 N N . TRP A 1 159 ? 10.679 4.115 -14.854 1.00 95.44 159 TRP A N 1
ATOM 1272 C CA . TRP A 1 159 ? 11.145 2.748 -14.589 1.00 95.44 159 TRP A CA 1
ATOM 1273 C C . TRP A 1 159 ? 12.589 2.717 -14.055 1.00 95.44 159 TRP A C 1
ATOM 1275 O O . TRP A 1 159 ? 12.945 1.794 -13.325 1.00 95.44 159 TRP A O 1
ATOM 1285 N N . ARG A 1 160 ? 13.404 3.733 -14.378 1.00 94.75 160 ARG A N 1
ATOM 1286 C CA . ARG A 1 160 ? 14.774 3.896 -13.874 1.00 94.75 160 ARG A CA 1
ATOM 1287 C C . ARG A 1 160 ? 14.772 4.248 -12.391 1.00 94.75 160 ARG A C 1
ATOM 1289 O O . ARG A 1 160 ? 15.492 3.615 -11.628 1.00 94.75 160 ARG A O 1
ATOM 1296 N N . ASP A 1 161 ? 13.936 5.200 -11.982 1.00 94.25 161 ASP A N 1
ATOM 1297 C CA . ASP A 1 161 ? 13.822 5.603 -10.573 1.00 94.25 161 ASP A CA 1
ATOM 1298 C C . ASP A 1 161 ? 13.378 4.422 -9.702 1.00 94.25 161 ASP A C 1
ATOM 1300 O O . ASP A 1 161 ? 13.943 4.182 -8.639 1.00 94.25 161 ASP A O 1
ATOM 1304 N N . ILE A 1 162 ? 12.424 3.630 -10.204 1.00 95.62 162 ILE A N 1
ATOM 1305 C CA . ILE A 1 162 ? 11.926 2.424 -9.534 1.00 95.62 162 ILE A CA 1
ATOM 1306 C C . ILE A 1 162 ? 13.025 1.356 -9.406 1.00 95.62 162 ILE A C 1
ATOM 1308 O O . ILE A 1 162 ? 13.223 0.818 -8.317 1.00 95.62 162 ILE A O 1
ATOM 1312 N N . TYR A 1 163 ? 13.753 1.054 -10.491 1.00 96.62 163 TYR A N 1
ATOM 1313 C CA . TYR A 1 163 ? 14.815 0.036 -10.491 1.00 96.62 163 TYR A CA 1
ATOM 1314 C C . TYR A 1 163 ? 16.003 0.399 -9.587 1.00 96.62 163 TYR A C 1
ATOM 1316 O O . TYR A 1 163 ? 16.638 -0.479 -9.000 1.00 96.62 163 TYR A O 1
ATOM 1324 N N . ASN A 1 164 ? 16.315 1.690 -9.472 1.00 94.75 164 ASN A N 1
ATOM 1325 C CA . ASN A 1 164 ? 17.470 2.162 -8.712 1.00 94.75 164 ASN A CA 1
ATOM 1326 C C . ASN A 1 164 ? 17.294 2.045 -7.190 1.00 94.75 164 ASN A C 1
ATOM 1328 O O . ASN A 1 164 ? 18.267 2.208 -6.454 1.00 94.75 164 ASN A O 1
ATOM 1332 N N . ILE A 1 165 ? 16.089 1.740 -6.702 1.00 93.44 165 ILE A N 1
ATOM 1333 C CA . ILE A 1 165 ? 15.866 1.461 -5.284 1.00 93.44 165 ILE A CA 1
ATOM 1334 C C . ILE A 1 165 ? 16.302 0.027 -4.973 1.00 93.44 165 ILE A C 1
ATOM 1336 O O . ILE A 1 1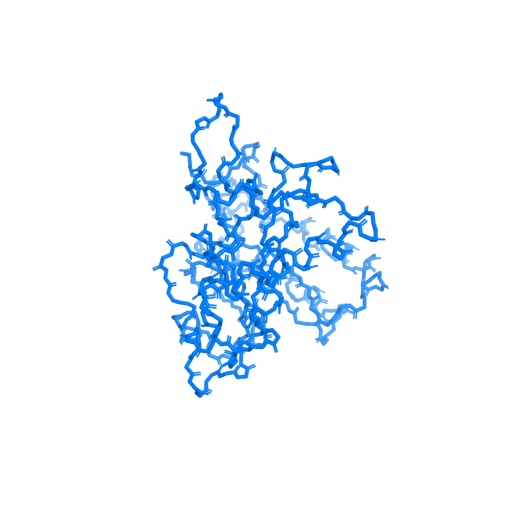65 ? 15.668 -0.941 -5.389 1.00 93.44 165 ILE A O 1
ATOM 1340 N N . ASP A 1 166 ? 17.376 -0.106 -4.194 1.00 93.25 166 ASP A N 1
ATOM 1341 C CA . ASP A 1 166 ? 17.878 -1.398 -3.737 1.00 93.25 166 ASP A CA 1
ATOM 1342 C C . ASP A 1 166 ? 17.100 -1.914 -2.517 1.00 93.25 166 ASP A C 1
ATOM 1344 O O . ASP A 1 166 ? 17.299 -1.380 -1.417 1.00 93.25 166 ASP A O 1
ATOM 1348 N N . PRO A 1 167 ? 16.272 -2.973 -2.646 1.00 93.00 167 PRO A N 1
ATOM 1349 C CA . PRO A 1 167 ? 15.476 -3.470 -1.527 1.00 93.00 167 PRO A CA 1
ATOM 1350 C C . PRO A 1 167 ? 16.334 -3.949 -0.350 1.00 93.00 167 PRO A C 1
ATOM 1352 O O . PRO A 1 167 ? 15.906 -3.838 0.797 1.00 93.00 167 PRO A O 1
ATOM 1355 N N . ARG A 1 168 ? 17.583 -4.374 -0.595 1.00 91.50 168 ARG A N 1
ATOM 1356 C CA . ARG A 1 168 ? 18.523 -4.802 0.460 1.00 91.50 168 ARG A CA 1
ATOM 1357 C C . ARG A 1 168 ? 18.917 -3.662 1.397 1.00 91.50 168 ARG A C 1
ATOM 1359 O O . ARG A 1 168 ? 19.352 -3.895 2.520 1.00 91.50 168 ARG A O 1
ATOM 1366 N N . THR A 1 169 ? 18.775 -2.416 0.941 1.00 91.81 169 THR A N 1
ATOM 1367 C CA . THR A 1 169 ? 19.082 -1.222 1.739 1.00 91.81 169 THR A CA 1
ATOM 1368 C C . THR A 1 169 ? 17.890 -0.743 2.568 1.00 91.81 169 THR A C 1
ATOM 1370 O O . THR A 1 169 ? 18.064 0.121 3.432 1.00 91.81 169 THR A O 1
ATOM 1373 N N . LEU A 1 170 ? 16.693 -1.297 2.335 1.00 91.69 170 LEU A N 1
ATOM 1374 C CA . LEU A 1 170 ? 15.440 -0.847 2.944 1.00 91.69 170 LEU A CA 1
ATOM 1375 C C . LEU A 1 170 ? 15.178 -1.450 4.323 1.00 91.69 170 LEU A C 1
ATOM 1377 O O . LEU A 1 170 ? 14.419 -0.871 5.090 1.00 91.69 170 LEU A O 1
ATOM 1381 N N . HIS A 1 171 ? 15.845 -2.540 4.684 1.00 90.00 171 HIS A N 1
ATOM 1382 C CA . HIS A 1 171 ? 15.710 -3.181 5.989 1.00 90.00 171 HIS A CA 1
ATOM 1383 C C . HIS A 1 171 ? 17.053 -3.220 6.726 1.00 90.00 171 HIS A C 1
ATOM 1385 O O . HIS A 1 171 ? 18.120 -3.042 6.131 1.00 90.00 171 HIS A O 1
ATOM 1391 N N . ASN A 1 172 ? 17.006 -3.420 8.041 1.00 85.50 172 ASN A N 1
ATOM 1392 C CA . ASN A 1 172 ? 18.201 -3.791 8.796 1.00 85.50 172 ASN A CA 1
ATOM 1393 C C . ASN A 1 172 ? 18.467 -5.300 8.595 1.00 85.50 172 ASN A C 1
ATOM 1395 O O . ASN A 1 172 ? 17.514 -6.045 8.335 1.00 85.50 172 ASN A O 1
ATOM 1399 N N . PRO A 1 173 ? 19.727 -5.778 8.644 1.00 85.56 173 PRO A N 1
ATOM 1400 C CA . PRO A 1 173 ? 20.036 -7.192 8.407 1.00 85.56 173 PRO A CA 1
ATOM 1401 C C . PRO A 1 173 ? 19.296 -8.156 9.345 1.00 85.56 173 PRO A C 1
ATOM 1403 O O . PRO A 1 173 ? 18.838 -9.205 8.903 1.00 85.56 173 PRO A O 1
ATOM 1406 N N . ASP A 1 174 ? 19.130 -7.764 10.605 1.00 88.44 174 ASP A N 1
ATOM 1407 C CA . ASP A 1 174 ? 18.422 -8.483 11.670 1.00 88.44 174 ASP A CA 1
ATOM 1408 C C . ASP A 1 174 ? 16.895 -8.478 11.513 1.00 88.44 174 ASP A C 1
ATOM 1410 O O . ASP A 1 174 ? 16.216 -9.283 12.134 1.00 88.44 174 ASP A O 1
ATOM 1414 N N . LYS A 1 175 ? 16.346 -7.603 10.662 1.00 88.69 175 LYS A N 1
ATOM 1415 C CA . LYS A 1 175 ? 14.897 -7.480 10.426 1.00 88.69 175 LYS A CA 1
ATOM 1416 C C . LYS A 1 175 ? 14.472 -7.886 9.021 1.00 88.69 175 LYS A C 1
ATOM 1418 O O . LYS A 1 175 ? 13.356 -7.588 8.602 1.00 88.69 175 LYS A O 1
ATOM 1423 N N . LYS A 1 176 ? 15.357 -8.544 8.269 1.00 90.81 176 LYS A N 1
ATOM 1424 C CA . LYS A 1 176 ? 15.111 -8.936 6.874 1.00 90.81 176 LYS A CA 1
ATOM 1425 C C . LYS A 1 176 ? 13.825 -9.753 6.710 1.00 90.81 176 LYS A C 1
ATOM 1427 O O . LYS A 1 176 ? 13.106 -9.541 5.743 1.00 90.81 176 LYS A O 1
ATOM 1432 N N . GLU A 1 177 ? 13.528 -10.650 7.647 1.00 93.62 177 GLU A N 1
ATOM 1433 C CA . GLU A 1 177 ? 12.350 -11.532 7.599 1.00 93.62 177 GLU A CA 1
ATOM 1434 C C . GLU A 1 177 ? 11.007 -10.792 7.694 1.00 93.62 177 GLU A C 1
ATOM 1436 O O . GLU A 1 177 ? 10.000 -11.269 7.178 1.00 93.62 177 GLU A O 1
ATOM 1441 N N . PHE A 1 178 ? 11.002 -9.593 8.280 1.00 95.56 178 PHE A N 1
ATOM 1442 C CA . PHE A 1 178 ? 9.816 -8.747 8.378 1.00 95.56 178 PHE A CA 1
ATOM 1443 C C . PHE A 1 178 ? 9.594 -7.886 7.128 1.00 95.56 178 PHE A C 1
ATOM 1445 O O . PHE A 1 178 ? 8.532 -7.290 6.968 1.00 95.56 178 PHE A O 1
ATOM 1452 N N . PHE A 1 179 ? 10.567 -7.797 6.218 1.00 95.31 179 PHE A N 1
ATOM 1453 C CA . PHE A 1 179 ? 10.424 -7.045 4.974 1.00 95.31 179 PHE A CA 1
ATOM 1454 C C . PHE A 1 179 ? 9.857 -7.938 3.862 1.00 95.31 179 PHE A C 1
ATOM 1456 O O . PHE A 1 179 ? 10.557 -8.795 3.328 1.00 95.31 179 PHE A O 1
ATOM 1463 N N . MET A 1 180 ? 8.592 -7.725 3.490 1.00 95.31 180 MET A N 1
ATOM 1464 C CA . MET A 1 180 ? 7.875 -8.577 2.530 1.00 95.31 180 MET A CA 1
ATOM 1465 C C . MET A 1 180 ? 8.134 -8.209 1.068 1.00 95.31 180 MET A C 1
ATOM 1467 O O . MET A 1 180 ? 7.919 -9.030 0.180 1.00 95.31 180 MET A O 1
ATOM 1471 N N . GLY A 1 181 ? 8.583 -6.984 0.798 1.00 95.25 181 GLY A N 1
ATOM 1472 C CA . GLY A 1 181 ? 8.851 -6.519 -0.556 1.00 95.25 181 GLY A CA 1
ATOM 1473 C C . GLY A 1 181 ? 8.334 -5.110 -0.805 1.00 95.25 181 GLY A C 1
ATOM 1474 O O . GLY A 1 181 ? 8.269 -4.281 0.103 1.00 95.25 181 GLY A O 1
ATOM 1475 N N . GLY A 1 182 ? 8.002 -4.832 -2.062 1.00 95.88 182 GLY A N 1
ATOM 1476 C CA . GLY A 1 182 ? 7.530 -3.532 -2.504 1.00 95.88 182 GLY A CA 1
ATOM 1477 C C . GLY A 1 182 ? 6.359 -3.661 -3.458 1.00 95.88 182 GLY A C 1
ATOM 1478 O O . GLY A 1 182 ? 6.237 -4.642 -4.188 1.00 95.88 182 GLY A O 1
ATOM 1479 N N . GLU A 1 183 ? 5.511 -2.646 -3.446 1.00 97.62 183 GLU A N 1
ATOM 1480 C CA . GLU A 1 183 ? 4.307 -2.576 -4.263 1.00 97.62 183 GLU A CA 1
ATOM 1481 C C . GLU A 1 183 ? 4.225 -1.190 -4.902 1.00 97.62 183 GLU A C 1
ATOM 1483 O O . GLU A 1 183 ? 4.589 -0.199 -4.263 1.00 97.62 183 GLU A O 1
ATOM 1488 N N . LEU A 1 184 ? 3.781 -1.131 -6.161 1.00 97.81 184 LEU A N 1
ATOM 1489 C CA . LEU A 1 184 ? 3.574 0.103 -6.920 1.00 97.81 184 LEU A CA 1
ATOM 1490 C C . LEU A 1 184 ? 2.079 0.457 -6.934 1.00 97.81 184 LEU A C 1
ATOM 1492 O O . LEU A 1 184 ? 1.344 -0.116 -7.745 1.00 97.81 184 LEU A O 1
ATOM 1496 N N . PRO A 1 185 ? 1.605 1.395 -6.096 1.00 96.88 185 PRO A N 1
ATOM 1497 C CA . PRO A 1 185 ? 0.214 1.814 -6.140 1.00 96.88 185 PRO A CA 1
ATOM 1498 C C . PRO A 1 185 ? -0.080 2.558 -7.442 1.00 96.88 185 PRO A C 1
ATOM 1500 O O . PRO A 1 185 ? 0.721 3.368 -7.914 1.00 96.88 185 PRO A O 1
ATOM 1503 N N . LEU A 1 186 ? -1.252 2.294 -8.011 1.00 96.00 186 LEU A N 1
ATOM 1504 C CA . LEU A 1 186 ? -1.829 3.082 -9.093 1.00 96.00 186 LEU A CA 1
ATOM 1505 C C . LEU A 1 186 ? -3.192 3.591 -8.625 1.00 96.00 186 LEU A C 1
ATOM 1507 O O . LEU A 1 186 ? -4.220 2.948 -8.851 1.00 96.00 186 LEU A O 1
ATOM 1511 N N . TRP A 1 187 ? -3.192 4.741 -7.951 1.00 93.12 187 TRP A N 1
ATOM 1512 C CA . TRP A 1 187 ? -4.433 5.388 -7.526 1.00 93.12 187 TRP A CA 1
ATOM 1513 C C . TRP A 1 187 ? -5.272 5.788 -8.731 1.00 93.12 187 TRP A C 1
ATOM 1515 O O . TRP A 1 187 ? -4.734 6.065 -9.801 1.00 93.12 187 TRP A O 1
ATOM 1525 N N . SER A 1 188 ? -6.596 5.728 -8.610 1.00 91.00 188 SER A N 1
ATOM 1526 C CA . SER A 1 188 ? -7.490 5.698 -9.774 1.00 91.00 188 SER A CA 1
ATOM 1527 C C . SER A 1 188 ? -8.285 6.978 -10.030 1.00 91.00 188 SER A C 1
ATOM 1529 O O . SER A 1 188 ? -9.185 6.973 -10.859 1.00 91.00 188 SER A O 1
ATOM 1531 N N . GLU A 1 189 ? -7.918 8.104 -9.419 1.00 86.56 189 GLU A N 1
ATOM 1532 C CA . GLU A 1 189 ? -8.589 9.401 -9.608 1.00 86.56 189 GLU A CA 1
ATOM 1533 C C . GLU A 1 189 ? -8.591 9.847 -11.074 1.00 86.56 189 GLU A C 1
ATOM 1535 O O . GLU A 1 189 ? -9.544 10.457 -11.551 1.00 86.56 189 GLU A O 1
ATOM 1540 N N . MET A 1 190 ? -7.510 9.531 -11.790 1.00 85.62 190 MET A N 1
ATOM 1541 C CA . MET A 1 190 ? -7.319 9.846 -13.207 1.00 85.62 190 MET A CA 1
ATOM 1542 C C . MET A 1 190 ? -7.029 8.583 -14.029 1.00 85.62 190 MET A C 1
ATOM 1544 O O . MET A 1 190 ? -6.401 8.668 -15.092 1.00 85.62 190 MET A O 1
ATOM 1548 N N . ASN A 1 191 ? -7.420 7.404 -13.531 1.00 89.69 191 ASN A N 1
ATOM 1549 C CA . ASN A 1 191 ? -7.167 6.135 -14.206 1.00 89.69 191 ASN A CA 1
ATOM 1550 C C . ASN A 1 191 ? -8.435 5.341 -14.474 1.00 89.69 191 ASN A C 1
ATOM 1552 O O . ASN A 1 191 ? -9.368 5.327 -13.683 1.00 89.69 191 ASN A O 1
ATOM 1556 N N . ASN A 1 192 ? -8.431 4.669 -15.616 1.00 91.62 192 ASN A N 1
ATOM 1557 C CA . ASN A 1 192 ? -9.489 3.789 -16.074 1.00 91.62 192 ASN A CA 1
ATOM 1558 C C . ASN A 1 192 ? -8.884 2.651 -16.908 1.00 91.62 192 ASN A C 1
ATOM 1560 O O . ASN A 1 192 ? -7.670 2.587 -17.128 1.00 91.62 192 ASN A O 1
ATOM 1564 N N . GLU A 1 193 ? -9.733 1.765 -17.409 1.00 93.38 193 GLU A N 1
ATOM 1565 C CA . GLU A 1 193 ? -9.350 0.591 -18.188 1.00 93.38 193 GLU A CA 1
ATOM 1566 C C . GLU A 1 193 ? -8.471 0.916 -19.411 1.00 93.38 193 GLU A C 1
ATOM 1568 O O . GLU A 1 193 ? -7.652 0.095 -19.822 1.00 93.38 193 GLU A O 1
ATOM 1573 N N . PHE A 1 194 ? -8.572 2.130 -19.964 1.00 92.94 194 PHE A N 1
ATOM 1574 C CA . PHE A 1 194 ? -7.846 2.529 -21.170 1.00 92.94 194 PHE A CA 1
ATOM 1575 C C . PHE A 1 194 ? -6.422 3.017 -20.900 1.00 92.94 194 PHE A C 1
ATOM 1577 O O . PHE A 1 194 ? -5.562 2.919 -21.777 1.00 92.94 194 PHE A O 1
ATOM 1584 N N . ASN A 1 195 ? -6.152 3.569 -19.714 1.00 92.69 195 ASN A N 1
ATOM 1585 C CA . ASN A 1 195 ? -4.855 4.173 -19.406 1.00 92.69 195 ASN A CA 1
ATOM 1586 C C . ASN A 1 195 ? -4.057 3.424 -18.327 1.00 92.69 195 ASN A C 1
ATOM 1588 O O . ASN A 1 195 ? -2.833 3.582 -18.278 1.00 92.69 195 ASN A O 1
ATOM 1592 N N . MET A 1 196 ? -4.699 2.561 -17.529 1.00 94.81 196 MET A N 1
ATOM 1593 C CA . MET A 1 196 ? -4.027 1.763 -16.501 1.00 94.81 196 MET A CA 1
ATOM 1594 C C . MET A 1 196 ? -2.880 0.914 -17.069 1.00 94.81 196 MET A C 1
ATOM 1596 O O . MET A 1 196 ? -1.768 1.031 -16.546 1.00 94.81 196 MET A O 1
ATOM 1600 N N . PRO A 1 197 ? -3.050 0.136 -18.163 1.00 95.06 197 PRO A N 1
ATOM 1601 C CA . PRO A 1 197 ? -1.960 -0.689 -18.690 1.00 95.06 197 PRO A CA 1
ATOM 1602 C C . PRO A 1 197 ? -0.726 0.126 -19.096 1.00 95.06 197 PRO A C 1
ATOM 1604 O O . PRO A 1 197 ? 0.405 -0.288 -18.855 1.00 95.06 197 PRO A O 1
ATOM 1607 N N . LEU A 1 198 ? -0.931 1.328 -19.645 1.00 94.19 198 LEU A N 1
ATOM 1608 C CA . LEU A 1 198 ? 0.151 2.216 -20.083 1.00 94.19 198 LEU A CA 1
ATOM 1609 C C . LEU A 1 198 ? 0.941 2.811 -18.911 1.00 94.19 198 LEU A C 1
ATOM 1611 O O . LEU A 1 198 ? 2.119 3.144 -19.071 1.00 94.19 198 LEU A O 1
ATOM 1615 N N . LYS A 1 199 ? 0.301 2.949 -17.743 1.00 94.81 199 LYS A N 1
ATOM 1616 C CA . LYS A 1 199 ? 0.946 3.400 -16.508 1.00 94.81 199 LYS A CA 1
ATOM 1617 C C . LYS A 1 199 ? 1.585 2.246 -15.740 1.00 94.81 199 LYS A C 1
ATOM 1619 O O . LYS A 1 199 ? 2.668 2.451 -15.192 1.00 94.81 199 LYS A O 1
ATOM 1624 N N . LEU A 1 200 ? 0.966 1.066 -15.722 1.00 96.12 200 LEU A N 1
ATOM 1625 C CA . LEU A 1 200 ? 1.523 -0.143 -15.110 1.00 96.12 200 LEU A CA 1
ATOM 1626 C C . LEU A 1 200 ? 2.768 -0.605 -15.861 1.00 96.12 200 LEU A C 1
ATOM 1628 O O . LEU A 1 200 ? 3.833 -0.777 -15.269 1.00 96.12 200 LEU A O 1
ATOM 1632 N N . PHE A 1 201 ? 2.668 -0.752 -17.179 1.00 96.81 201 PHE A N 1
ATOM 1633 C CA . PHE A 1 201 ? 3.742 -1.284 -17.997 1.00 96.81 201 PHE A CA 1
ATOM 1634 C C . PHE A 1 201 ? 4.455 -0.179 -18.783 1.00 96.81 201 PHE A C 1
ATOM 1636 O O . PHE A 1 201 ? 3.809 0.640 -19.439 1.00 96.81 201 PHE A O 1
ATOM 1643 N N . PRO A 1 202 ? 5.800 -0.154 -18.757 1.00 95.56 202 PRO A N 1
ATOM 1644 C CA . PRO A 1 202 ? 6.690 -1.230 -18.310 1.00 95.56 202 PRO A CA 1
ATOM 1645 C C . PRO A 1 202 ? 7.208 -1.079 -16.862 1.00 95.56 202 PRO A C 1
ATOM 1647 O O . PRO A 1 202 ? 8.021 -1.888 -16.424 1.00 95.56 202 PRO A O 1
ATOM 1650 N N . ARG A 1 203 ? 6.759 -0.062 -16.113 1.00 97.06 203 ARG A N 1
ATOM 1651 C CA . ARG A 1 203 ? 7.266 0.283 -14.768 1.00 97.06 203 ARG A CA 1
ATOM 1652 C C . ARG A 1 203 ? 7.147 -0.861 -13.752 1.00 97.06 203 ARG A C 1
ATOM 1654 O O . ARG A 1 203 ? 8.098 -1.106 -13.016 1.00 97.06 203 ARG A O 1
ATOM 1661 N N . GLY A 1 204 ? 6.050 -1.616 -13.787 1.00 97.50 204 GLY A N 1
ATOM 1662 C CA . GLY A 1 204 ? 5.859 -2.830 -12.989 1.00 97.50 204 GLY A CA 1
ATOM 1663 C C . GLY A 1 204 ? 6.948 -3.874 -13.218 1.00 97.50 204 GLY A C 1
ATOM 1664 O O . GLY A 1 204 ? 7.490 -4.411 -12.260 1.00 97.50 204 GLY A O 1
ATOM 1665 N N . GLY A 1 205 ? 7.363 -4.079 -14.471 1.00 97.00 205 GLY A N 1
ATOM 1666 C CA . GLY A 1 205 ? 8.451 -5.003 -14.792 1.00 97.00 205 GLY A CA 1
ATOM 1667 C C . GLY A 1 205 ? 9.803 -4.577 -14.222 1.00 97.00 205 GLY A C 1
ATOM 1668 O O . GLY A 1 205 ? 10.593 -5.438 -13.840 1.00 97.00 205 GLY A O 1
ATOM 1669 N N . ALA A 1 206 ? 10.061 -3.270 -14.106 1.00 97.38 206 ALA A N 1
ATOM 1670 C CA . ALA A 1 206 ? 11.283 -2.767 -13.481 1.00 97.38 206 ALA A CA 1
ATOM 1671 C C . ALA A 1 206 ? 11.325 -3.083 -11.977 1.00 97.38 206 ALA A C 1
ATOM 1673 O O . ALA A 1 206 ? 12.354 -3.554 -11.489 1.00 97.38 206 ALA A O 1
ATOM 1674 N N . LEU A 1 207 ? 10.202 -2.903 -11.265 1.00 97.81 207 LEU A N 1
ATOM 1675 C CA . LEU A 1 207 ? 10.077 -3.329 -9.867 1.00 97.81 207 LEU A CA 1
ATOM 1676 C C . LEU A 1 207 ? 10.257 -4.846 -9.750 1.00 97.81 207 LEU A C 1
ATOM 1678 O O . LEU A 1 207 ? 11.092 -5.299 -8.971 1.00 97.81 207 LEU A O 1
ATOM 1682 N N . SER A 1 208 ? 9.522 -5.628 -10.549 1.00 97.62 208 SER A N 1
ATOM 1683 C CA . SER A 1 208 ? 9.591 -7.091 -10.508 1.00 97.62 208 SER A CA 1
ATOM 1684 C C . SER A 1 208 ? 11.014 -7.589 -10.728 1.00 97.62 208 SER A C 1
ATOM 1686 O O . SER A 1 208 ? 11.501 -8.401 -9.950 1.00 97.62 208 SER A O 1
ATOM 1688 N N . PHE A 1 209 ? 11.717 -7.074 -11.739 1.00 97.25 209 PHE A N 1
ATOM 1689 C CA . PHE A 1 209 ? 13.096 -7.474 -11.998 1.00 97.25 209 PHE A CA 1
ATOM 1690 C C . PHE A 1 209 ? 14.024 -7.105 -10.835 1.00 97.25 209 PHE A C 1
ATOM 1692 O O . PHE A 1 209 ? 14.853 -7.930 -10.448 1.00 97.25 209 PHE A O 1
ATOM 1699 N N . ARG A 1 210 ? 13.856 -5.909 -10.247 1.00 96.56 210 ARG A N 1
ATOM 1700 C CA . ARG A 1 210 ? 14.677 -5.450 -9.121 1.00 96.56 210 ARG A CA 1
ATOM 1701 C C . ARG A 1 210 ? 14.480 -6.288 -7.858 1.00 96.56 210 ARG A C 1
ATOM 1703 O O . ARG A 1 210 ? 15.463 -6.633 -7.211 1.00 96.56 210 ARG A O 1
ATOM 1710 N N . TYR A 1 211 ? 13.237 -6.613 -7.509 1.00 96.50 211 TYR A N 1
ATOM 1711 C CA . TYR A 1 211 ? 12.920 -7.396 -6.308 1.00 96.50 211 TYR A CA 1
ATOM 1712 C C . TYR A 1 211 ? 13.206 -8.885 -6.490 1.00 96.50 211 TYR A C 1
ATOM 1714 O O . TYR A 1 211 ? 13.605 -9.545 -5.536 1.00 96.50 211 TYR A O 1
ATOM 1722 N N . TRP A 1 212 ? 13.054 -9.408 -7.709 1.00 97.31 212 TRP A N 1
ATOM 1723 C CA . TRP A 1 212 ? 13.371 -10.803 -8.015 1.00 97.31 212 TRP A CA 1
ATOM 1724 C C . TRP A 1 212 ? 14.881 -11.063 -8.075 1.00 97.31 212 TRP A C 1
ATOM 1726 O O . TRP A 1 212 ? 15.339 -12.142 -7.713 1.00 97.31 212 TRP A O 1
ATOM 1736 N N . ASN A 1 213 ? 15.667 -10.072 -8.512 1.00 96.38 213 ASN A N 1
ATOM 1737 C CA . ASN A 1 213 ? 17.117 -10.186 -8.676 1.00 96.38 213 ASN A CA 1
ATOM 1738 C C . ASN A 1 213 ? 17.854 -9.087 -7.887 1.00 96.38 213 ASN A C 1
ATOM 1740 O O . ASN A 1 213 ? 18.547 -8.265 -8.490 1.00 96.38 213 ASN A O 1
ATOM 1744 N N . PRO A 1 214 ? 17.738 -9.046 -6.547 1.00 93.69 214 PRO A N 1
ATOM 1745 C CA . PRO A 1 214 ? 18.241 -7.927 -5.746 1.00 93.69 214 PRO A CA 1
ATOM 1746 C C . PRO A 1 214 ? 19.771 -7.779 -5.793 1.00 93.69 214 PRO A C 1
ATOM 1748 O O . PRO A 1 214 ? 20.292 -6.685 -5.588 1.00 93.69 214 PRO A O 1
ATOM 1751 N N . GLU A 1 215 ? 20.488 -8.862 -6.102 1.00 95.00 215 GLU A N 1
ATOM 1752 C CA . GLU A 1 215 ? 21.949 -8.882 -6.252 1.00 95.00 215 GLU A CA 1
ATOM 1753 C C . GLU A 1 215 ? 22.430 -8.355 -7.617 1.00 95.00 215 GLU A C 1
ATOM 1755 O O . GLU A 1 215 ? 23.607 -8.032 -7.779 1.00 95.00 215 GLU A O 1
ATOM 1760 N N . VAL A 1 216 ? 21.539 -8.258 -8.611 1.00 95.56 216 VAL A N 1
ATOM 1761 C CA . VAL A 1 216 ? 21.886 -7.821 -9.969 1.00 95.56 216 VAL A CA 1
ATOM 1762 C C . VAL A 1 216 ? 21.818 -6.301 -10.055 1.00 95.56 216 VAL A C 1
ATOM 1764 O O . VAL A 1 216 ? 20.747 -5.705 -9.941 1.00 95.56 216 VAL A O 1
ATOM 1767 N N . ASN A 1 217 ? 22.962 -5.676 -10.333 1.00 92.94 217 ASN A N 1
ATOM 1768 C CA . ASN A 1 217 ? 23.071 -4.235 -10.530 1.00 92.94 217 ASN A CA 1
ATOM 1769 C C . ASN A 1 217 ? 23.450 -3.919 -11.982 1.00 92.94 217 ASN A C 1
ATOM 1771 O O . ASN A 1 217 ? 24.626 -3.932 -12.346 1.00 92.94 217 ASN A O 1
ATOM 1775 N N . LEU A 1 218 ? 22.441 -3.676 -12.817 1.00 95.69 218 LEU A N 1
ATOM 1776 C CA . LEU A 1 218 ? 22.623 -3.291 -14.211 1.00 95.69 218 LEU A CA 1
ATOM 1777 C C . LEU A 1 218 ? 23.049 -1.826 -14.297 1.00 95.69 218 LEU A C 1
ATOM 1779 O O . LEU A 1 218 ? 22.468 -0.960 -13.643 1.00 95.69 218 LEU A O 1
ATOM 1783 N N . ASN A 1 219 ? 24.025 -1.536 -15.154 1.00 94.44 219 ASN A N 1
ATOM 1784 C CA . ASN A 1 219 ? 24.281 -0.157 -15.555 1.00 94.44 219 ASN A CA 1
ATOM 1785 C C . ASN A 1 219 ? 23.157 0.363 -16.472 1.00 94.44 219 ASN A C 1
ATOM 1787 O O . ASN A 1 219 ? 22.276 -0.383 -16.901 1.00 94.44 219 ASN A O 1
ATOM 1791 N N . GLU A 1 220 ? 23.196 1.652 -16.804 1.00 91.44 220 GLU A N 1
ATOM 1792 C CA . GLU A 1 220 ? 22.121 2.305 -17.557 1.00 91.44 220 GLU A CA 1
ATOM 1793 C C . GLU A 1 220 ? 21.861 1.680 -18.937 1.00 91.44 220 GLU A C 1
ATOM 1795 O O . GLU A 1 220 ? 20.705 1.469 -19.308 1.00 91.44 220 GLU A O 1
ATOM 1800 N N . ALA A 1 221 ? 22.916 1.311 -19.668 1.00 93.06 221 ALA A N 1
ATOM 1801 C CA . ALA A 1 221 ? 22.787 0.684 -20.982 1.00 93.06 221 ALA A CA 1
ATOM 1802 C C . ALA A 1 221 ? 22.167 -0.719 -20.881 1.00 93.06 221 ALA A C 1
ATOM 1804 O O . ALA A 1 221 ? 21.241 -1.047 -21.624 1.00 93.06 221 ALA A O 1
ATOM 1805 N N . GLN A 1 222 ? 22.627 -1.525 -19.921 1.00 95.88 222 GLN A N 1
ATOM 1806 C CA . GLN A 1 222 ? 22.096 -2.868 -19.673 1.00 95.88 222 GLN A CA 1
ATOM 1807 C C . GLN A 1 222 ? 20.632 -2.827 -19.224 1.00 95.88 222 GLN A C 1
ATOM 1809 O O . GLN A 1 222 ? 19.813 -3.626 -19.680 1.00 95.88 222 GLN A O 1
ATOM 1814 N N . LEU A 1 223 ? 20.291 -1.878 -18.349 1.00 95.25 223 LEU A N 1
ATOM 1815 C CA . LEU A 1 223 ? 18.926 -1.676 -17.885 1.00 95.25 223 LEU A CA 1
ATOM 1816 C C . LEU A 1 223 ? 18.014 -1.276 -19.049 1.00 95.25 223 LEU A C 1
ATOM 1818 O O . LEU A 1 223 ? 16.940 -1.852 -19.211 1.00 95.25 223 LEU A O 1
ATOM 1822 N N . MET A 1 224 ? 18.453 -0.347 -19.901 1.00 94.38 224 MET A N 1
ATOM 1823 C CA . MET A 1 224 ? 17.700 0.052 -21.089 1.00 94.38 224 MET A CA 1
ATOM 1824 C C . MET A 1 224 ? 17.479 -1.127 -22.046 1.00 94.38 224 MET A C 1
ATOM 1826 O O . MET A 1 224 ? 16.352 -1.347 -22.492 1.00 94.38 224 MET A O 1
ATOM 1830 N N . GLU A 1 225 ? 18.517 -1.919 -22.326 1.00 94.12 225 GLU A N 1
ATOM 1831 C CA . GLU A 1 225 ? 18.415 -3.107 -23.180 1.00 94.12 225 GLU A CA 1
ATOM 1832 C C . GLU A 1 225 ? 17.399 -4.116 -22.622 1.00 94.12 225 GLU A C 1
ATOM 1834 O O . GLU A 1 225 ? 16.529 -4.610 -23.347 1.00 94.12 225 GLU A O 1
ATOM 1839 N N . MET A 1 226 ? 17.463 -4.389 -21.317 1.00 95.62 226 MET A N 1
ATOM 1840 C CA . MET A 1 226 ? 16.520 -5.267 -20.628 1.00 95.62 226 MET A CA 1
ATOM 1841 C C . MET A 1 226 ? 15.083 -4.731 -20.716 1.00 95.62 226 MET A C 1
ATOM 1843 O O . MET A 1 226 ? 14.169 -5.487 -21.055 1.00 95.62 226 MET A O 1
ATOM 1847 N N . MET A 1 227 ? 14.871 -3.434 -20.481 1.00 96.69 227 MET A N 1
ATOM 1848 C CA . MET A 1 227 ? 13.546 -2.819 -20.575 1.00 96.69 227 MET A CA 1
ATOM 1849 C C . MET A 1 227 ? 12.984 -2.879 -22.003 1.00 96.69 227 MET A C 1
ATOM 1851 O O . MET A 1 227 ? 11.800 -3.167 -22.182 1.00 96.69 227 MET A O 1
ATOM 1855 N N . VAL A 1 228 ? 13.815 -2.688 -23.035 1.00 95.19 228 VAL A N 1
ATOM 1856 C CA . VAL A 1 228 ? 13.405 -2.843 -24.443 1.00 95.19 228 VAL A CA 1
ATOM 1857 C C . VAL A 1 228 ? 13.011 -4.290 -24.748 1.00 95.19 228 VAL A C 1
ATOM 1859 O O . VAL A 1 228 ? 11.967 -4.523 -25.366 1.00 95.19 228 VAL A O 1
ATOM 1862 N N . LYS A 1 229 ? 13.793 -5.274 -24.285 1.00 95.12 229 LYS A N 1
ATOM 1863 C CA . LYS A 1 229 ? 13.448 -6.701 -24.421 1.00 95.12 229 LYS A CA 1
ATOM 1864 C C . LYS A 1 229 ? 12.118 -7.016 -23.735 1.00 95.12 229 LYS A C 1
ATOM 1866 O O . LYS A 1 229 ? 11.269 -7.683 -24.328 1.00 95.12 229 LYS A O 1
ATOM 1871 N N . TYR A 1 230 ? 11.906 -6.491 -22.529 1.00 96.38 230 TYR A N 1
ATOM 1872 C CA . TYR A 1 230 ? 10.652 -6.643 -21.794 1.00 96.38 230 TYR A CA 1
ATOM 1873 C C . TYR A 1 230 ? 9.465 -6.018 -22.538 1.00 96.38 230 TYR A C 1
ATOM 1875 O O . TYR A 1 230 ? 8.447 -6.680 -22.723 1.00 96.38 230 TYR A O 1
ATOM 1883 N N . GLN A 1 231 ? 9.607 -4.799 -23.064 1.00 95.06 231 GLN A N 1
ATOM 1884 C CA . GLN A 1 231 ? 8.566 -4.164 -23.875 1.00 95.06 231 GLN A CA 1
ATOM 1885 C C . GLN A 1 231 ? 8.224 -4.975 -25.134 1.00 95.06 231 GLN A C 1
ATOM 1887 O O . GLN A 1 231 ? 7.049 -5.116 -25.475 1.00 95.06 231 GLN A O 1
ATOM 1892 N N . ASN A 1 232 ? 9.224 -5.519 -25.831 1.00 94.81 232 ASN A N 1
ATOM 1893 C CA . ASN A 1 232 ? 8.978 -6.376 -26.991 1.00 94.81 232 ASN A CA 1
ATOM 1894 C C . ASN A 1 232 ? 8.196 -7.633 -26.597 1.00 94.81 232 ASN A C 1
ATOM 1896 O O . ASN A 1 232 ? 7.291 -8.033 -27.325 1.00 94.81 232 ASN A O 1
ATOM 1900 N N . ARG A 1 233 ? 8.488 -8.208 -25.426 1.00 96.38 233 ARG A N 1
ATOM 1901 C CA . ARG A 1 233 ? 7.740 -9.344 -24.887 1.00 96.38 233 ARG A CA 1
ATOM 1902 C C . ARG A 1 233 ? 6.296 -8.970 -24.559 1.00 96.38 233 ARG A C 1
ATOM 1904 O O . ARG A 1 233 ? 5.403 -9.687 -24.981 1.00 96.38 233 ARG A O 1
ATOM 1911 N N . LEU A 1 234 ? 6.048 -7.840 -23.893 1.00 96.62 234 LEU A N 1
ATOM 1912 C CA . LEU A 1 234 ? 4.684 -7.349 -23.643 1.00 96.62 234 LEU A CA 1
ATOM 1913 C C . LEU A 1 234 ? 3.888 -7.205 -24.945 1.00 96.62 234 LEU A C 1
ATOM 1915 O O . LEU A 1 234 ? 2.749 -7.653 -25.019 1.00 96.62 234 LEU A O 1
ATOM 1919 N N . LYS A 1 235 ? 4.522 -6.668 -25.996 1.00 94.75 235 LYS A N 1
ATOM 1920 C CA . LYS A 1 235 ? 3.913 -6.561 -27.326 1.00 94.75 235 LYS A CA 1
ATOM 1921 C C . LYS A 1 235 ? 3.567 -7.928 -27.931 1.00 94.75 235 LYS A C 1
ATOM 1923 O O . LYS A 1 235 ? 2.546 -8.031 -28.590 1.00 94.75 235 LYS A O 1
ATOM 1928 N N . MET A 1 236 ? 4.395 -8.956 -27.734 1.00 97.19 236 MET A N 1
ATOM 1929 C CA . MET A 1 236 ? 4.105 -10.315 -28.225 1.00 97.19 236 MET A CA 1
ATOM 1930 C C . MET A 1 236 ? 2.877 -10.949 -27.557 1.00 97.19 236 MET A C 1
ATOM 1932 O O . M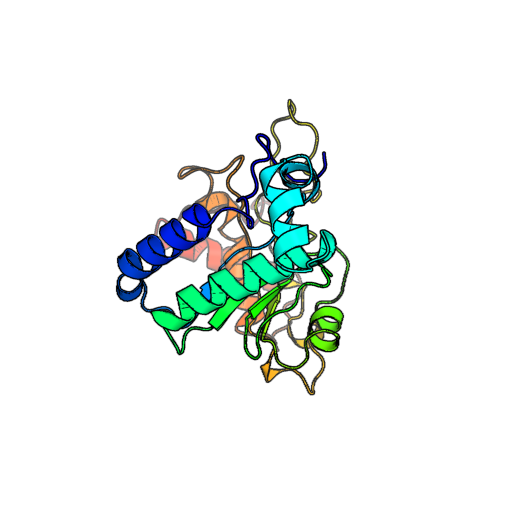ET A 1 236 ? 2.282 -11.843 -28.145 1.00 97.19 236 MET A O 1
ATOM 1936 N N . TYR A 1 237 ? 2.519 -10.504 -26.350 1.00 96.69 237 TYR A N 1
ATOM 1937 C CA . TYR A 1 237 ? 1.338 -10.963 -25.609 1.00 96.69 237 TYR A CA 1
ATOM 1938 C C . TYR A 1 237 ? 0.159 -9.983 -25.699 1.00 96.69 237 TYR A C 1
ATOM 1940 O O . TYR A 1 237 ? -0.766 -10.084 -24.899 1.00 96.69 237 TYR A O 1
ATOM 1948 N N . ASP A 1 238 ? 0.212 -9.005 -26.610 1.00 96.56 238 ASP A N 1
ATOM 1949 C CA . ASP A 1 238 ? -0.811 -7.964 -26.765 1.00 96.56 238 ASP A CA 1
ATOM 1950 C C . ASP A 1 238 ? -1.109 -7.172 -25.476 1.00 96.56 238 ASP A C 1
ATOM 1952 O O . ASP A 1 238 ? -2.198 -6.633 -25.288 1.00 96.56 238 ASP A O 1
ATOM 1956 N N . ILE A 1 239 ? -0.115 -7.042 -24.589 1.00 95.56 239 ILE A N 1
ATOM 1957 C CA . ILE A 1 239 ? -0.225 -6.238 -23.367 1.00 95.56 239 ILE A CA 1
ATOM 1958 C C . ILE A 1 239 ? 0.152 -4.785 -23.697 1.00 95.56 239 ILE A C 1
ATOM 1960 O O . ILE A 1 239 ? 1.314 -4.514 -24.045 1.00 95.56 239 ILE A O 1
ATOM 1964 N N . PRO A 1 240 ? -0.778 -3.817 -23.571 1.00 95.56 240 PRO A N 1
ATOM 1965 C CA . PRO A 1 240 ? -0.469 -2.420 -23.836 1.00 95.56 240 PRO A CA 1
ATOM 1966 C C . PRO A 1 240 ? 0.584 -1.896 -22.853 1.00 95.56 240 PRO A C 1
ATOM 1968 O O . PRO A 1 240 ? 0.540 -2.174 -21.656 1.00 95.56 240 PRO A O 1
ATOM 1971 N N . SER A 1 241 ? 1.543 -1.121 -23.360 1.00 95.00 241 SER A N 1
ATOM 1972 C CA . SER A 1 241 ? 2.621 -0.533 -22.559 1.00 95.00 241 SER A CA 1
ATOM 1973 C C . SER A 1 241 ? 3.046 0.825 -23.099 1.00 95.00 241 SER A C 1
ATOM 1975 O O . SER A 1 241 ? 2.996 1.078 -24.307 1.00 95.00 241 SER A O 1
ATOM 1977 N N . SER A 1 242 ? 3.511 1.700 -22.209 1.00 92.88 242 SER A N 1
ATOM 1978 C CA . SER A 1 242 ? 4.200 2.924 -22.617 1.00 92.88 242 SER A CA 1
ATOM 1979 C C . SER A 1 242 ? 5.568 2.610 -23.243 1.00 92.88 242 SER A C 1
ATOM 1981 O O . SER A 1 242 ? 6.153 1.539 -23.055 1.00 92.88 242 SER A O 1
ATOM 1983 N N . ARG A 1 243 ? 6.090 3.524 -24.067 1.00 89.31 243 ARG A N 1
ATOM 1984 C CA . ARG A 1 243 ? 7.409 3.374 -24.707 1.00 89.31 243 ARG A CA 1
ATOM 1985 C C . ARG A 1 243 ? 8.529 3.456 -23.666 1.00 89.31 243 ARG A C 1
ATOM 1987 O O . ARG A 1 243 ? 8.533 4.363 -22.845 1.00 89.31 243 ARG A O 1
ATOM 1994 N N . VAL A 1 244 ? 9.502 2.545 -23.748 1.00 90.12 244 VAL A N 1
ATOM 1995 C CA . VAL A 1 244 ? 10.716 2.583 -22.908 1.00 90.12 244 VAL A CA 1
ATOM 1996 C C . VAL A 1 244 ? 11.669 3.701 -23.340 1.00 90.12 244 VAL A C 1
ATOM 1998 O O . VAL A 1 244 ? 12.324 4.311 -22.504 1.00 90.12 244 VAL A O 1
ATOM 2001 N N . THR A 1 245 ? 11.740 3.964 -24.645 1.00 83.56 245 THR A N 1
ATOM 2002 C CA . THR A 1 245 ? 12.641 4.932 -25.283 1.00 83.56 245 THR A CA 1
ATOM 2003 C C . THR A 1 245 ? 11.947 5.587 -26.483 1.00 83.56 245 THR A C 1
ATOM 2005 O O . THR A 1 245 ? 10.995 5.027 -27.040 1.00 83.56 245 THR A O 1
ATOM 2008 N N . ASN A 1 246 ? 12.439 6.756 -26.901 1.00 74.06 246 ASN A N 1
ATOM 2009 C CA . ASN A 1 246 ? 12.040 7.442 -28.133 1.00 74.06 246 ASN A CA 1
ATOM 2010 C C . ASN A 1 246 ? 12.486 6.701 -29.416 1.00 74.06 246 ASN A C 1
ATOM 2012 O O . ASN A 1 246 ? 12.068 7.097 -30.500 1.00 74.06 246 ASN A O 1
ATOM 2016 N N . ARG A 1 247 ? 13.273 5.615 -29.295 1.00 61.56 247 ARG A N 1
ATOM 2017 C CA . ARG A 1 247 ? 13.811 4.784 -30.396 1.00 61.56 247 ARG A CA 1
ATOM 2018 C C . ARG A 1 247 ? 14.789 5.503 -31.332 1.00 61.56 247 ARG A C 1
ATOM 2020 O O . ARG A 1 247 ? 15.166 4.913 -32.341 1.00 61.56 247 ARG A O 1
ATOM 2027 N N . TYR A 1 248 ? 15.195 6.728 -31.009 1.00 55.53 248 TYR A N 1
ATOM 2028 C CA . TYR A 1 248 ? 16.270 7.410 -31.719 1.00 55.53 248 TYR A CA 1
ATOM 2029 C C . TYR A 1 248 ? 17.599 7.051 -31.055 1.00 55.53 248 TYR A C 1
ATOM 2031 O O . TYR A 1 248 ? 17.716 7.123 -29.832 1.00 55.53 248 TYR A O 1
ATOM 2039 N N . CYS A 1 249 ? 18.547 6.596 -31.875 1.00 44.09 249 CYS A N 1
ATOM 2040 C CA . CYS A 1 249 ? 19.942 6.401 -31.493 1.00 44.09 249 CYS A CA 1
ATOM 2041 C C . CYS A 1 249 ? 20.647 7.751 -31.368 1.00 44.09 249 CYS A C 1
ATOM 2043 O O . CYS A 1 249 ? 20.388 8.615 -32.239 1.00 44.09 249 CYS A O 1
#

Secondary structure (DSSP, 8-state):
--S-PSS-----TT-HHHHHHHHHHHHHHTTT---SEEEEE--S--THHHHT-HHHHHHHHHTT--GGGHHHHHHHHHHHHHHHH-TTPEEEEEESS------TT-EEEE--SSS-HHHHHHH-TTSEEEE--TTTT-TTTT---GGG-S-TT-SPPPHHHHHT--GGGSS-GGGGGGEEEE------TT--TTTHHHHHTTHHHHHHHHHH-TT----HHHHHHHHHHHHHHHHHTT-----SS----